Protein AF-A0A534K0V0-F1 (afdb_monomer)

Sequence (181 aa):
MLGRTRPMSSRETLDEKETARLEAFSDGVFAFAITLLALNLRDPAGSGVSLSEGLISEWPAFFAFVTSFVTVLIMWMNHHNMFNYIRRVDSDGWIAAAVYSGTFFFLSLVWNGLWRYCVRGHRLLGTAVTDQQARTITRQYAVAPVSYGIAFVIAPFSGLVSVGVILAVAAFFAVTATIGE

Secondary structure (DSSP, 8-state):
-----PPPPHHHHHHHHHHHHHHHHHHHHHHHHHHHHHTT---GGGGSS-HHHHHHHTHHHHHHHHHHHHHHHHHHHHHHHHHTT-----TT-HHHHHHHHHHHHHHHHHHHHHHHHHHGGGSS--TT--HHHHHHHHHHHHHHHHHHHHHHHHTTT-HHHHHHHHHHHHHHHHHHHHS--

Mean predicted aligned error: 9.99 Å

Solvent-accessible surface area (backbone atoms only — not comparable to full-atom values): 10105 Å² total; per-residue (Å²): 137,80,83,76,79,72,78,79,50,74,63,59,61,47,34,46,52,53,40,53,52,53,49,56,51,50,52,51,52,52,53,52,55,55,56,56,52,59,69,74,62,78,72,43,84,82,69,82,55,58,67,68,56,33,52,60,71,43,45,64,59,52,48,53,39,51,55,49,48,53,51,53,50,52,50,49,53,52,48,56,55,48,52,78,70,55,83,61,61,76,85,77,52,17,66,60,30,28,55,52,24,42,51,52,21,54,51,28,48,54,52,40,49,52,51,50,56,32,57,54,88,54,69,68,56,57,92,86,63,47,73,66,57,54,51,52,52,52,56,59,49,52,47,49,33,55,51,26,45,49,17,30,69,36,1,80,81,34,28,68,60,18,51,50,48,52,52,52,51,52,51,52,52,56,54,54,59,69,72,72,116

Radius of gyration: 24.47 Å; Cα contacts (8 Å, |Δi|>4): 110; chains: 1; bounding box: 73×49×55 Å

Structure (mmCIF, N/CA/C/O backbone):
data_AF-A0A534K0V0-F1
#
_entry.id   AF-A0A534K0V0-F1
#
loop_
_atom_site.group_PDB
_atom_site.id
_atom_site.type_symbol
_atom_site.label_atom_id
_atom_site.label_alt_id
_atom_site.label_comp_id
_atom_site.label_asym_id
_atom_site.label_entity_id
_atom_site.label_seq_id
_atom_site.pdbx_PDB_ins_code
_atom_site.Cartn_x
_atom_site.Cartn_y
_atom_site.Cartn_z
_atom_site.occupancy
_atom_site.B_iso_or_equiv
_atom_site.auth_seq_id
_atom_site.auth_comp_id
_atom_site.auth_asym_id
_atom_site.auth_atom_id
_atom_site.pdbx_PDB_model_num
ATOM 1 N N . MET A 1 1 ? 46.722 -9.087 -26.958 1.00 46.50 1 MET A N 1
ATOM 2 C CA . MET A 1 1 ? 45.328 -9.419 -26.587 1.00 46.50 1 MET A CA 1
ATOM 3 C C . MET A 1 1 ? 44.580 -8.118 -26.329 1.00 46.50 1 MET A C 1
ATOM 5 O O . MET A 1 1 ? 44.663 -7.588 -25.233 1.00 46.50 1 MET A O 1
ATOM 9 N N . LEU A 1 2 ? 43.932 -7.553 -27.349 1.00 53.25 2 LEU A N 1
ATOM 10 C CA . LEU A 1 2 ? 43.057 -6.386 -27.199 1.00 53.25 2 LEU A CA 1
ATOM 11 C C . LEU A 1 2 ? 41.632 -6.912 -27.023 1.00 53.25 2 LEU A C 1
ATOM 13 O O . LEU A 1 2 ? 41.088 -7.536 -27.934 1.00 53.25 2 LEU A O 1
ATOM 17 N N . GLY A 1 3 ? 41.069 -6.726 -25.828 1.00 53.62 3 GLY A N 1
ATOM 18 C CA . GLY A 1 3 ? 39.674 -7.040 -25.543 1.00 53.62 3 GLY A CA 1
ATOM 19 C C . GLY A 1 3 ? 38.784 -6.191 -26.442 1.00 53.62 3 GLY A C 1
ATOM 20 O O . GLY A 1 3 ? 38.695 -4.980 -26.273 1.00 53.62 3 GLY A O 1
ATOM 21 N N . ARG A 1 4 ? 38.172 -6.826 -27.439 1.00 61.06 4 ARG A N 1
ATOM 22 C CA . ARG A 1 4 ? 37.214 -6.200 -28.346 1.00 61.06 4 ARG A CA 1
ATOM 23 C C . ARG A 1 4 ? 36.008 -5.771 -27.508 1.00 61.06 4 ARG A C 1
ATOM 25 O O . ARG A 1 4 ? 35.222 -6.622 -27.100 1.00 61.06 4 ARG A O 1
ATOM 32 N N . THR A 1 5 ? 35.884 -4.478 -27.215 1.00 65.81 5 THR A N 1
ATOM 33 C CA . THR A 1 5 ? 34.674 -3.901 -26.625 1.00 65.81 5 THR A CA 1
ATOM 34 C C . THR A 1 5 ? 33.533 -4.179 -27.595 1.00 65.81 5 THR A C 1
ATOM 36 O O . THR A 1 5 ? 33.481 -3.657 -28.709 1.00 65.81 5 THR A O 1
ATOM 39 N N . ARG A 1 6 ? 32.669 -5.127 -27.231 1.00 70.88 6 ARG A N 1
ATOM 40 C CA . ARG A 1 6 ? 31.490 -5.446 -28.026 1.00 70.88 6 ARG A CA 1
ATOM 41 C C . ARG A 1 6 ? 30.596 -4.202 -27.979 1.00 70.88 6 ARG A C 1
ATOM 43 O O . ARG A 1 6 ? 30.311 -3.746 -26.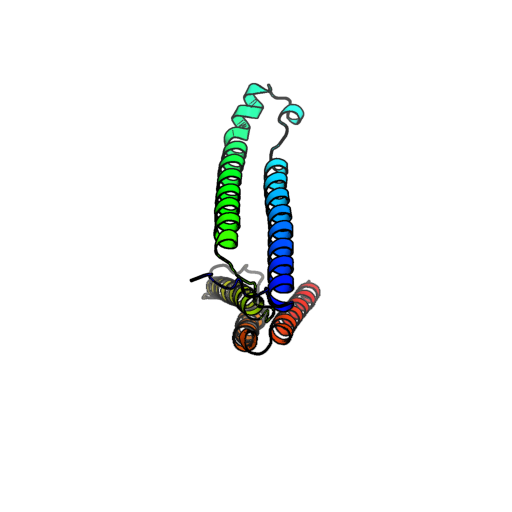873 1.00 70.88 6 ARG A O 1
ATOM 50 N N . PRO A 1 7 ? 30.196 -3.618 -29.121 1.00 72.12 7 PRO A N 1
ATOM 51 C CA . PRO A 1 7 ? 29.261 -2.503 -29.097 1.00 72.12 7 PRO A CA 1
ATOM 52 C C . PRO A 1 7 ? 27.981 -2.980 -28.408 1.00 72.12 7 PRO A C 1
ATOM 54 O O . PRO A 1 7 ? 27.464 -4.044 -28.764 1.00 72.12 7 PRO A O 1
ATOM 57 N N . MET A 1 8 ? 27.525 -2.234 -27.398 1.00 69.19 8 MET A N 1
ATOM 58 C CA . MET A 1 8 ? 26.259 -2.518 -26.723 1.00 69.19 8 MET A CA 1
ATOM 59 C C . MET A 1 8 ? 25.150 -2.600 -27.763 1.00 69.19 8 MET A C 1
ATOM 61 O O . MET A 1 8 ? 25.070 -1.765 -28.669 1.00 69.19 8 MET A O 1
ATOM 65 N N . SER A 1 9 ? 24.308 -3.623 -27.661 1.00 80.94 9 SER A N 1
ATOM 66 C CA . SER A 1 9 ? 23.172 -3.730 -28.570 1.00 80.94 9 SER A CA 1
ATOM 67 C C . SER A 1 9 ? 22.136 -2.655 -28.236 1.00 80.94 9 SER A C 1
ATOM 69 O O . SER A 1 9 ? 22.000 -2.255 -27.081 1.00 80.94 9 SER A O 1
ATOM 71 N N . SER A 1 10 ? 21.365 -2.204 -29.229 1.00 79.81 10 SER A N 1
ATOM 72 C CA . SER A 1 10 ? 20.348 -1.159 -29.037 1.00 79.81 10 SER A CA 1
ATOM 73 C C . SER A 1 10 ? 19.359 -1.475 -27.907 1.00 79.81 10 SER A C 1
ATOM 75 O O . SER A 1 10 ? 18.902 -0.555 -27.243 1.00 79.81 10 SER A O 1
ATOM 77 N N . ARG A 1 11 ? 19.074 -2.759 -27.640 1.00 74.69 11 ARG A N 1
ATOM 78 C CA . ARG A 1 11 ? 18.240 -3.187 -26.505 1.00 74.69 11 ARG A CA 1
ATOM 79 C C . ARG A 1 11 ? 18.864 -2.849 -25.151 1.00 74.69 11 ARG A C 1
ATOM 81 O O . ARG A 1 11 ? 18.201 -2.247 -24.326 1.00 74.69 11 ARG A O 1
ATOM 88 N N . GLU A 1 12 ? 20.155 -3.115 -24.968 1.00 78.00 12 GLU A N 1
ATOM 89 C CA . GLU A 1 12 ? 20.855 -2.830 -23.702 1.00 78.00 12 GLU A CA 1
ATOM 90 C C . GLU A 1 12 ? 20.844 -1.328 -23.396 1.00 78.00 12 GLU A C 1
ATOM 92 O O . GLU A 1 12 ? 20.605 -0.924 -22.265 1.00 78.00 12 GLU A O 1
ATOM 97 N N . THR A 1 13 ? 21.000 -0.494 -24.431 1.00 80.62 13 THR A N 1
ATOM 98 C CA . THR A 1 13 ? 20.932 0.968 -24.284 1.00 80.62 13 THR A CA 1
ATOM 99 C C . THR A 1 13 ? 19.530 1.499 -23.972 1.00 80.62 13 THR A C 1
ATOM 101 O O . THR A 1 13 ? 19.400 2.606 -23.450 1.00 80.62 13 THR A O 1
ATOM 104 N N . LEU A 1 14 ? 18.477 0.756 -24.335 1.00 80.62 14 LEU A N 1
ATOM 105 C CA . LEU A 1 14 ? 17.094 1.103 -24.000 1.00 80.62 14 LEU A CA 1
ATOM 106 C C . LEU A 1 14 ? 16.800 0.723 -22.547 1.00 80.62 14 LEU A C 1
ATOM 108 O O . LEU A 1 14 ? 16.348 1.581 -21.794 1.00 80.62 14 LEU A O 1
ATOM 112 N N . ASP A 1 15 ? 17.163 -0.493 -22.141 1.00 80.38 15 ASP A N 1
ATOM 113 C CA . ASP A 1 15 ? 16.962 -1.001 -20.779 1.00 80.38 15 ASP A CA 1
ATOM 114 C C . ASP A 1 15 ? 17.686 -0.128 -19.731 1.00 80.38 15 ASP A C 1
ATOM 116 O O . ASP A 1 15 ? 17.133 0.185 -18.673 1.00 80.38 15 ASP A O 1
ATOM 120 N N . GLU A 1 16 ? 18.908 0.334 -20.031 1.00 80.38 16 GLU A N 1
ATOM 121 C CA . GLU A 1 16 ? 19.660 1.266 -19.173 1.00 80.38 16 GLU A CA 1
ATOM 122 C C . GLU A 1 16 ? 18.942 2.616 -19.016 1.00 80.38 16 GLU A C 1
ATOM 124 O O . GLU A 1 16 ? 18.834 3.146 -17.909 1.00 80.38 16 GLU A O 1
ATOM 129 N N . LYS A 1 17 ? 18.393 3.167 -20.108 1.00 83.44 17 LYS A N 1
ATOM 130 C CA . LYS A 1 17 ? 17.620 4.420 -20.062 1.00 83.44 17 LYS A CA 1
ATOM 131 C C . LYS A 1 17 ? 16.315 4.260 -19.290 1.00 83.44 17 LYS A C 1
ATOM 133 O O . LYS A 1 17 ? 15.925 5.179 -18.573 1.00 83.44 17 LYS A O 1
ATOM 138 N N . GLU A 1 18 ? 15.621 3.138 -19.449 1.00 83.12 18 GLU A N 1
ATOM 139 C CA . GLU A 1 18 ? 14.389 2.845 -18.709 1.00 83.12 18 GLU A CA 1
ATOM 140 C C . GLU A 1 18 ? 14.658 2.708 -17.210 1.00 83.12 18 GLU A C 1
ATOM 142 O O . GLU A 1 18 ? 13.950 3.319 -16.408 1.00 83.12 18 GLU A O 1
ATOM 147 N N . THR A 1 19 ? 15.737 2.015 -16.841 1.00 84.19 19 THR A N 1
ATOM 148 C CA . THR A 1 19 ? 16.192 1.885 -15.449 1.00 84.19 19 THR A CA 1
ATOM 149 C C . THR A 1 19 ? 16.498 3.255 -14.838 1.00 84.19 19 THR A C 1
ATOM 151 O O . THR A 1 19 ? 15.949 3.589 -13.790 1.00 84.19 19 THR A O 1
ATOM 154 N N . ALA A 1 20 ? 17.270 4.099 -15.533 1.00 85.94 20 ALA A N 1
ATOM 155 C CA . ALA A 1 20 ? 17.602 5.448 -15.065 1.00 85.94 20 ALA A CA 1
ATOM 156 C C . ALA A 1 20 ? 16.367 6.358 -14.919 1.00 85.94 20 ALA A C 1
ATOM 158 O O . ALA A 1 20 ? 16.282 7.174 -14.002 1.00 85.94 20 ALA A O 1
ATOM 159 N N . ARG A 1 21 ? 15.372 6.225 -15.808 1.00 87.12 21 ARG A N 1
ATOM 160 C CA . ARG A 1 21 ? 14.106 6.969 -15.690 1.00 87.12 21 ARG A CA 1
ATOM 161 C C . ARG A 1 21 ? 13.287 6.528 -14.476 1.00 87.12 21 ARG A C 1
ATOM 163 O O . ARG A 1 21 ? 12.677 7.377 -13.831 1.00 87.12 21 ARG A O 1
ATOM 170 N N . LEU A 1 22 ? 13.248 5.227 -14.188 1.00 86.12 22 LEU A N 1
ATOM 171 C CA . LEU A 1 22 ? 12.559 4.677 -13.017 1.00 86.12 22 LEU A CA 1
ATOM 172 C C . LEU A 1 22 ? 13.238 5.082 -11.704 1.00 86.12 22 LEU A C 1
ATOM 174 O O . LEU A 1 22 ? 12.542 5.401 -10.739 1.00 86.12 22 LEU A O 1
ATOM 178 N N . GLU A 1 23 ? 14.570 5.122 -11.685 1.00 88.12 23 GLU A N 1
ATOM 179 C CA . GLU A 1 23 ? 15.356 5.628 -10.556 1.00 88.12 23 GLU A CA 1
ATOM 180 C C . GLU A 1 23 ? 15.026 7.103 -10.283 1.00 88.12 23 GLU A C 1
ATOM 182 O O . GLU A 1 23 ? 14.561 7.436 -9.196 1.00 88.12 23 GLU A O 1
ATOM 187 N N . ALA A 1 24 ? 15.114 7.967 -11.303 1.00 89.50 24 ALA A N 1
ATOM 188 C CA . ALA A 1 24 ? 14.815 9.394 -11.160 1.00 89.50 24 ALA A CA 1
ATOM 189 C C . ALA A 1 24 ? 13.365 9.669 -10.716 1.00 89.50 24 ALA A C 1
ATOM 191 O O . ALA A 1 24 ? 13.100 10.604 -9.956 1.00 89.50 24 ALA A O 1
ATOM 192 N N . PHE A 1 25 ? 12.406 8.861 -11.180 1.00 90.31 25 PHE A N 1
ATOM 193 C CA . PHE A 1 25 ? 11.024 8.944 -10.707 1.00 90.31 25 PHE A CA 1
ATOM 194 C C . PHE A 1 25 ? 10.913 8.565 -9.225 1.00 90.31 25 PHE A C 1
ATOM 196 O O . PHE A 1 25 ? 10.276 9.287 -8.456 1.00 90.31 25 PHE A O 1
ATOM 203 N N . SER A 1 26 ? 11.553 7.466 -8.815 1.00 88.56 26 SER A N 1
ATOM 204 C CA . SER A 1 26 ? 11.558 7.012 -7.421 1.00 88.56 26 SER A CA 1
ATOM 205 C C . SER A 1 26 ? 12.204 8.040 -6.487 1.00 88.56 26 SER A C 1
ATOM 207 O O . SER A 1 26 ? 11.631 8.338 -5.439 1.00 88.56 26 SER A O 1
ATOM 209 N N . ASP A 1 27 ? 13.314 8.667 -6.891 1.00 92.50 27 ASP A N 1
ATOM 210 C CA . ASP A 1 27 ? 13.957 9.758 -6.144 1.00 92.50 27 ASP A CA 1
ATOM 211 C C . ASP A 1 27 ? 13.004 10.934 -5.903 1.00 92.50 27 ASP A C 1
ATOM 213 O O . ASP A 1 27 ? 12.912 11.451 -4.786 1.00 92.50 27 ASP A O 1
ATOM 217 N N . GLY A 1 28 ? 12.233 11.320 -6.924 1.00 92.38 28 GLY A N 1
ATOM 218 C CA . GLY A 1 28 ? 11.208 12.357 -6.798 1.00 92.38 28 GLY A CA 1
ATOM 219 C C . GLY A 1 28 ? 10.117 11.994 -5.787 1.00 92.38 28 GLY A C 1
ATOM 220 O O . GLY A 1 28 ? 9.715 12.836 -4.981 1.00 92.38 28 GLY A O 1
ATOM 221 N N . VAL A 1 29 ? 9.665 10.735 -5.780 1.00 94.50 29 VAL A N 1
ATOM 222 C CA . VAL A 1 29 ? 8.665 10.239 -4.818 1.00 94.50 29 VAL A CA 1
ATOM 223 C C . VAL A 1 29 ? 9.212 10.259 -3.389 1.00 94.50 29 VAL A C 1
ATOM 225 O O . VAL A 1 29 ? 8.518 10.732 -2.487 1.00 94.50 29 VAL A O 1
ATOM 228 N N . PHE A 1 30 ? 10.450 9.805 -3.166 1.00 92.19 30 PHE A N 1
ATOM 229 C CA . PHE A 1 30 ? 11.086 9.855 -1.844 1.00 92.19 30 PHE A CA 1
ATOM 230 C C . PHE A 1 30 ? 11.278 11.293 -1.355 1.00 92.19 30 PHE A C 1
ATOM 232 O O . PHE A 1 30 ? 10.939 11.595 -0.209 1.00 92.19 30 PHE A O 1
ATOM 239 N N . ALA A 1 31 ? 11.751 12.196 -2.218 1.00 92.94 31 ALA A N 1
ATOM 240 C CA . ALA A 1 31 ? 11.903 13.608 -1.880 1.00 92.94 31 ALA A CA 1
ATOM 241 C C . ALA A 1 31 ? 10.561 14.235 -1.472 1.00 92.94 31 ALA A C 1
ATOM 243 O O . ALA A 1 31 ? 10.481 14.915 -0.449 1.00 92.94 31 ALA A O 1
ATOM 244 N N . PHE A 1 32 ? 9.489 13.955 -2.219 1.00 94.69 32 PHE A N 1
ATOM 245 C CA . PHE A 1 32 ? 8.145 14.424 -1.885 1.00 94.69 32 PHE A CA 1
ATOM 246 C C . PHE A 1 32 ? 7.618 13.821 -0.572 1.00 94.69 32 PHE A C 1
ATOM 248 O O . PHE A 1 32 ? 7.055 14.531 0.255 1.00 94.69 32 PHE A O 1
ATOM 255 N N . ALA A 1 33 ? 7.832 12.528 -0.317 1.00 93.06 33 ALA A N 1
ATOM 256 C CA . ALA A 1 33 ? 7.430 11.907 0.946 1.00 93.06 33 ALA A CA 1
ATOM 257 C C . ALA A 1 33 ? 8.135 12.549 2.155 1.00 93.06 33 ALA A C 1
ATOM 259 O O . ALA A 1 33 ? 7.498 12.817 3.174 1.00 93.06 33 ALA A O 1
ATOM 260 N N . ILE A 1 34 ? 9.432 12.847 2.027 1.00 91.00 34 ILE A N 1
ATOM 261 C CA . ILE A 1 34 ? 10.223 13.512 3.069 1.00 91.00 34 ILE A CA 1
ATOM 262 C C . ILE A 1 34 ? 9.699 14.927 3.352 1.00 91.00 34 ILE A C 1
ATOM 264 O O . ILE A 1 34 ? 9.612 15.318 4.517 1.00 91.00 34 ILE A O 1
ATOM 268 N N . THR A 1 35 ? 9.304 15.694 2.332 1.00 92.44 35 THR A N 1
ATOM 269 C CA . THR A 1 35 ? 8.747 17.043 2.547 1.00 92.44 35 THR A CA 1
ATOM 270 C C . THR A 1 35 ? 7.377 17.003 3.219 1.00 92.44 35 THR A C 1
ATOM 272 O O . THR A 1 35 ? 7.106 17.832 4.088 1.00 92.44 35 THR A O 1
ATOM 275 N N . LEU A 1 36 ? 6.539 16.008 2.905 1.00 92.44 36 LEU A N 1
ATOM 276 C CA . LEU A 1 36 ? 5.247 15.818 3.573 1.00 92.44 36 LEU A CA 1
ATOM 277 C C . LEU A 1 36 ? 5.380 15.511 5.073 1.00 92.44 36 LEU A C 1
ATOM 279 O O . LEU A 1 36 ? 4.492 15.880 5.842 1.00 92.44 36 LEU A O 1
ATOM 283 N N . LEU A 1 37 ? 6.478 14.888 5.520 1.00 89.94 37 LEU A N 1
ATOM 284 C CA . LEU A 1 37 ? 6.716 14.666 6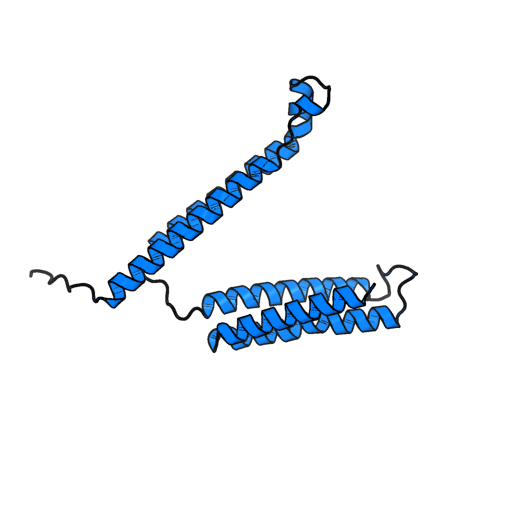.953 1.00 89.94 37 LEU A CA 1
ATOM 285 C C . LEU A 1 37 ? 6.770 15.990 7.724 1.00 89.94 37 LEU A C 1
ATOM 287 O O . LEU A 1 37 ? 6.215 16.083 8.819 1.00 89.94 37 LEU A O 1
ATOM 291 N N . ALA A 1 38 ? 7.394 17.018 7.142 1.00 87.12 38 ALA A N 1
ATOM 292 C CA . ALA A 1 38 ? 7.545 18.324 7.778 1.00 87.12 38 ALA A CA 1
ATOM 293 C C . ALA A 1 38 ? 6.216 19.086 7.891 1.00 87.12 38 ALA A C 1
ATOM 295 O O . ALA A 1 38 ? 6.055 19.886 8.808 1.00 87.12 38 ALA A O 1
ATOM 296 N N . LEU A 1 39 ? 5.239 18.807 7.017 1.00 86.19 39 LEU A N 1
ATOM 297 C CA . LEU A 1 39 ? 3.929 19.471 7.043 1.00 86.19 39 LEU A CA 1
ATOM 298 C C . LEU A 1 39 ? 3.096 19.138 8.287 1.00 86.19 39 LEU A C 1
ATOM 300 O O . LEU A 1 39 ? 2.147 19.853 8.591 1.00 86.19 39 LEU A O 1
ATOM 304 N N . ASN A 1 40 ? 3.432 18.063 9.005 1.00 78.69 40 ASN A N 1
ATOM 305 C CA . ASN A 1 40 ? 2.746 17.702 10.246 1.00 78.69 40 ASN A CA 1
ATOM 306 C C . ASN A 1 40 ? 3.258 18.477 11.471 1.00 78.69 40 ASN A C 1
ATOM 308 O O . ASN A 1 40 ? 2.668 18.359 12.546 1.00 78.69 40 ASN A O 1
ATOM 312 N N . LEU A 1 41 ? 4.334 19.261 11.334 1.00 81.81 41 LEU A N 1
ATOM 313 C CA . LEU A 1 41 ? 4.834 20.106 12.413 1.00 81.81 41 LEU A CA 1
ATOM 314 C C . LEU A 1 41 ? 3.921 21.324 12.579 1.00 81.81 41 LEU A C 1
ATOM 316 O O . LEU A 1 41 ? 3.684 22.080 11.638 1.00 81.81 41 LEU A O 1
ATOM 320 N N . ARG A 1 42 ? 3.391 21.499 13.789 1.00 75.94 42 ARG A N 1
ATOM 321 C CA . ARG A 1 42 ? 2.485 22.599 14.127 1.00 75.94 42 ARG A CA 1
ATOM 322 C C . ARG A 1 42 ? 3.269 23.858 14.471 1.00 75.94 42 ARG A C 1
ATOM 324 O O . ARG A 1 42 ? 4.318 23.780 15.104 1.00 75.94 42 ARG A O 1
ATOM 331 N N . ASP A 1 43 ? 2.726 25.012 14.092 1.00 76.88 43 ASP A N 1
ATOM 332 C CA . ASP A 1 43 ? 3.271 26.309 14.490 1.00 76.88 43 ASP A CA 1
ATOM 333 C C . ASP A 1 43 ? 2.788 26.678 15.909 1.00 76.88 43 ASP A C 1
ATOM 335 O O . ASP A 1 43 ? 1.585 26.896 16.109 1.00 76.88 43 ASP A O 1
ATOM 339 N N . PRO A 1 44 ? 3.690 26.773 16.905 1.00 68.12 44 PRO A N 1
ATOM 340 C CA . PRO A 1 44 ? 3.322 27.161 18.261 1.00 68.12 44 PRO A CA 1
ATOM 341 C C . PRO A 1 44 ? 2.833 28.617 18.364 1.00 68.12 44 PRO A C 1
ATOM 343 O O . PRO A 1 44 ? 2.146 28.943 19.333 1.00 68.12 44 PRO A O 1
ATOM 346 N N . ALA A 1 45 ? 3.100 29.494 17.387 1.00 66.12 45 ALA A N 1
ATOM 347 C CA . ALA A 1 45 ? 2.698 30.905 17.435 1.00 66.12 45 ALA A CA 1
ATOM 348 C C . ALA A 1 45 ? 1.170 31.116 17.472 1.00 66.12 45 ALA A C 1
ATOM 350 O O . ALA A 1 45 ? 0.700 32.141 17.965 1.00 66.12 45 ALA A O 1
ATOM 351 N N . GLY A 1 46 ? 0.380 30.139 17.013 1.00 64.81 46 GLY A N 1
ATOM 352 C CA . GLY A 1 46 ? -1.087 30.196 17.037 1.00 64.81 46 GLY A CA 1
ATOM 353 C C . GLY A 1 46 ? -1.735 29.867 18.389 1.00 64.81 46 GLY A C 1
ATOM 354 O O . GLY A 1 46 ? -2.952 29.967 18.514 1.00 64.81 46 GLY A O 1
ATOM 355 N N . SER A 1 47 ? -0.953 29.457 19.393 1.00 66.56 47 SER A N 1
ATOM 356 C CA . SER A 1 47 ? -1.468 28.885 20.649 1.00 66.56 47 SER A CA 1
ATOM 357 C C . SER A 1 47 ? -1.502 29.851 21.842 1.00 66.56 47 SER A C 1
ATOM 359 O O . SER A 1 47 ? -2.024 29.503 22.899 1.00 66.56 47 SER A O 1
ATOM 361 N N . GLY A 1 48 ? -0.974 31.072 21.689 1.00 73.12 48 GLY A N 1
ATOM 362 C CA . GLY A 1 48 ? -0.989 32.103 22.736 1.00 73.12 48 GLY A CA 1
ATOM 363 C C . GLY A 1 48 ? -0.051 31.848 23.927 1.00 73.12 48 GLY A C 1
ATOM 364 O O . GLY A 1 48 ? -0.048 32.650 24.859 1.00 73.12 48 GLY A O 1
ATOM 365 N N . VAL A 1 49 ? 0.749 30.774 23.903 1.00 80.62 49 VAL A N 1
ATOM 366 C CA . VAL A 1 49 ? 1.809 30.506 24.892 1.00 80.62 49 VAL A CA 1
ATOM 367 C C . VAL A 1 49 ? 3.153 31.086 24.451 1.00 80.62 49 VAL A C 1
ATOM 369 O O . VAL A 1 49 ? 3.352 31.430 23.284 1.00 80.62 49 VAL A O 1
ATOM 372 N N . SER A 1 50 ? 4.101 31.185 25.389 1.00 83.81 50 SER A N 1
ATOM 373 C CA . SER A 1 50 ? 5.486 31.531 25.059 1.00 83.81 50 SER A CA 1
ATOM 374 C C . SER A 1 50 ? 6.044 30.561 24.012 1.00 83.81 50 SER A C 1
ATOM 376 O O . SER A 1 50 ? 5.809 29.354 24.094 1.00 83.81 50 SER A O 1
ATOM 378 N N . LEU A 1 51 ? 6.849 31.067 23.071 1.00 78.69 51 LEU A N 1
ATOM 379 C CA . LEU A 1 51 ? 7.502 30.254 22.037 1.00 78.69 51 LEU A CA 1
ATOM 380 C C . LEU A 1 51 ? 8.256 29.059 22.643 1.00 78.69 51 LEU A C 1
ATOM 382 O O . LEU A 1 51 ? 8.214 27.961 22.096 1.00 78.69 51 LEU A O 1
ATOM 386 N N . SER A 1 52 ? 8.907 29.255 23.793 1.00 83.06 52 SER A N 1
ATOM 387 C CA . SER A 1 52 ? 9.640 28.200 24.499 1.00 83.06 52 SER A CA 1
ATOM 388 C C . SER A 1 52 ? 8.728 27.099 25.047 1.00 83.06 52 SER A C 1
ATOM 390 O O . SER A 1 52 ? 9.072 25.925 24.959 1.00 83.06 52 SER A O 1
ATOM 392 N N . GLU A 1 53 ? 7.568 27.462 25.597 1.00 82.81 53 GLU A N 1
ATOM 393 C CA . GLU A 1 53 ? 6.592 26.503 26.129 1.00 82.81 53 GLU A CA 1
ATOM 394 C C . GLU A 1 53 ? 5.908 25.724 25.008 1.00 82.81 53 GLU A C 1
ATOM 396 O O . GLU A 1 53 ? 5.782 24.504 25.104 1.00 82.81 53 GLU A O 1
ATOM 401 N N . GLY A 1 54 ? 5.538 26.403 23.918 1.00 82.12 54 GLY A N 1
ATOM 402 C CA . GLY A 1 54 ? 4.978 25.754 22.734 1.00 82.12 54 GLY A CA 1
ATOM 403 C C . GLY A 1 54 ? 5.956 24.758 22.104 1.00 82.12 54 GLY A C 1
ATOM 404 O O . GLY A 1 54 ? 5.572 23.637 21.783 1.00 82.12 54 GLY A O 1
ATOM 405 N N . LEU A 1 55 ? 7.241 25.119 22.006 1.00 80.31 55 LEU A N 1
ATOM 406 C CA . LEU A 1 55 ? 8.269 24.240 21.440 1.00 80.31 55 LEU A CA 1
ATOM 407 C C . LEU A 1 55 ? 8.550 23.017 22.322 1.00 80.31 55 LEU A C 1
ATOM 409 O O . LEU A 1 55 ? 8.744 21.918 21.807 1.00 80.31 55 LEU A O 1
ATOM 413 N N . ILE A 1 56 ? 8.547 23.195 23.649 1.00 85.44 56 ILE A N 1
ATOM 414 C CA . ILE A 1 56 ? 8.653 22.073 24.585 1.00 85.44 56 ILE A CA 1
ATOM 415 C C . ILE A 1 56 ? 7.421 21.183 24.456 1.00 85.44 56 ILE A C 1
ATOM 417 O O . ILE A 1 56 ? 7.582 19.978 24.394 1.00 85.44 56 ILE A O 1
ATOM 421 N N . SER A 1 57 ? 6.205 21.722 24.365 1.00 85.31 57 SER A N 1
ATOM 422 C CA . SER A 1 57 ? 4.987 20.906 24.243 1.00 85.31 57 SER A CA 1
ATOM 423 C C . SER A 1 57 ? 4.981 20.014 22.989 1.00 85.31 57 SER A C 1
ATOM 425 O O . SER A 1 57 ? 4.551 18.862 23.051 1.00 85.31 57 SER A O 1
ATOM 427 N N . GLU A 1 58 ? 5.540 20.504 21.882 1.00 85.38 58 GLU A N 1
ATOM 428 C CA . GLU A 1 58 ? 5.589 19.810 20.586 1.00 85.38 58 GLU A CA 1
ATOM 429 C C . GLU A 1 58 ? 6.807 18.870 20.418 1.00 85.38 58 GLU A C 1
ATOM 431 O O . GLU A 1 58 ? 6.996 18.270 19.354 1.00 85.38 58 GLU A O 1
ATOM 436 N N . TRP A 1 59 ? 7.626 18.664 21.462 1.00 88.12 59 TRP A N 1
ATOM 437 C CA . TRP A 1 59 ? 8.796 17.771 21.407 1.00 88.12 59 TRP A CA 1
ATOM 438 C C . TRP A 1 59 ? 8.499 16.346 20.884 1.00 88.12 59 TRP A C 1
ATOM 440 O O . TRP A 1 59 ? 9.331 15.826 20.130 1.00 88.12 59 TRP A O 1
ATOM 450 N N . PRO A 1 60 ? 7.349 15.695 21.190 1.00 89.75 60 PRO A N 1
ATOM 451 C CA . PRO A 1 60 ? 7.057 14.358 20.675 1.00 89.75 60 PRO A CA 1
ATOM 452 C C . PRO A 1 60 ? 6.794 14.368 19.168 1.00 89.75 60 PRO A C 1
ATOM 454 O O . PRO A 1 60 ? 7.192 13.434 18.474 1.00 89.75 60 PRO A O 1
ATOM 457 N N . ALA A 1 61 ? 6.158 15.426 18.654 1.00 87.31 61 ALA A N 1
ATOM 458 C CA . ALA A 1 61 ? 5.907 15.594 17.226 1.00 87.31 61 ALA A CA 1
ATOM 459 C C . ALA A 1 61 ? 7.222 15.819 16.473 1.00 87.31 61 ALA A C 1
ATOM 461 O O . ALA A 1 61 ? 7.461 15.188 15.444 1.00 87.31 61 ALA A O 1
ATOM 462 N N . PHE A 1 62 ? 8.121 16.635 17.030 1.00 87.94 62 PHE A N 1
ATOM 463 C CA . PHE A 1 62 ? 9.462 16.814 16.479 1.00 87.94 62 PHE A CA 1
ATOM 464 C C . PHE A 1 62 ? 10.273 15.510 16.492 1.00 87.94 62 PHE A C 1
ATOM 466 O O . PHE A 1 62 ? 10.913 15.163 15.501 1.00 87.94 62 PHE A O 1
ATOM 473 N N . PHE A 1 63 ? 10.212 14.739 17.580 1.00 90.88 63 PHE A N 1
ATOM 474 C CA . PHE A 1 63 ? 10.874 13.438 17.660 1.00 90.88 63 PHE A CA 1
ATOM 475 C C . PHE A 1 63 ? 10.307 12.436 16.642 1.00 90.88 63 PHE A C 1
ATOM 477 O O . PHE A 1 63 ? 11.070 11.775 15.932 1.00 90.88 63 PHE A O 1
ATOM 484 N N . ALA A 1 64 ? 8.980 12.350 16.515 1.00 90.00 64 ALA A N 1
ATOM 485 C CA . ALA A 1 64 ? 8.313 11.533 15.501 1.00 90.00 64 ALA A CA 1
ATOM 486 C C . ALA A 1 64 ? 8.701 11.963 14.076 1.00 90.00 64 ALA A C 1
ATOM 488 O O . ALA A 1 64 ? 8.961 11.112 13.225 1.00 90.00 64 ALA A O 1
ATOM 489 N N . PHE A 1 65 ? 8.815 13.270 13.827 1.00 91.38 65 PHE A N 1
ATOM 490 C CA . PHE A 1 65 ? 9.317 13.813 12.567 1.00 91.38 65 PHE A CA 1
ATOM 491 C C . PHE A 1 65 ? 10.756 13.362 12.291 1.00 91.38 65 PHE A C 1
ATOM 493 O O . PHE A 1 65 ? 10.998 12.766 11.246 1.00 91.38 65 PHE A O 1
ATOM 500 N N . VAL A 1 66 ? 11.699 13.580 13.215 1.00 93.44 66 VAL A N 1
ATOM 501 C CA . VAL A 1 66 ? 13.119 13.222 13.026 1.00 93.44 66 VAL A CA 1
ATOM 502 C C . VAL A 1 66 ? 13.282 11.721 12.803 1.00 93.44 66 VAL A C 1
ATOM 504 O O . VAL A 1 66 ? 13.975 11.300 11.880 1.00 93.44 66 VAL A O 1
ATOM 507 N N . THR A 1 67 ? 12.626 10.900 13.620 1.00 94.38 67 THR A N 1
ATOM 508 C CA . THR A 1 67 ? 12.689 9.437 13.485 1.00 94.38 67 THR A CA 1
ATOM 509 C C . THR A 1 67 ? 12.105 8.957 12.157 1.00 94.38 67 THR A C 1
ATOM 511 O O . THR A 1 67 ? 12.716 8.115 11.493 1.00 94.38 67 THR A O 1
ATOM 514 N N . SER A 1 68 ? 10.983 9.530 11.714 1.00 92.31 68 SER A N 1
ATOM 515 C CA . SER A 1 68 ? 10.397 9.236 10.401 1.00 92.31 68 SER A CA 1
ATOM 516 C C . SER A 1 68 ? 11.306 9.699 9.264 1.00 92.31 68 SER A C 1
ATOM 518 O O . SER A 1 68 ? 11.559 8.936 8.336 1.00 92.31 68 SER A O 1
ATOM 520 N N . PHE A 1 69 ? 11.856 10.911 9.362 1.00 93.81 69 PHE A N 1
ATOM 521 C CA . PHE A 1 69 ? 12.773 11.490 8.383 1.00 93.81 69 PHE A CA 1
ATOM 522 C C . PHE A 1 69 ? 14.000 10.598 8.194 1.00 93.81 69 PHE A C 1
ATOM 524 O O . PHE A 1 69 ? 14.322 10.219 7.072 1.00 93.81 69 PHE A O 1
ATOM 531 N N . VAL A 1 70 ? 14.651 10.204 9.292 1.00 95.25 70 VAL A N 1
ATOM 532 C CA . VAL A 1 70 ? 15.822 9.316 9.266 1.00 95.25 70 VAL A CA 1
ATOM 533 C C . VAL A 1 70 ? 15.459 7.953 8.684 1.00 95.25 70 VAL A C 1
ATOM 535 O O . VAL A 1 70 ? 16.204 7.426 7.862 1.00 95.25 70 VAL A O 1
ATOM 538 N N . THR A 1 71 ? 14.307 7.393 9.054 1.00 93.69 71 THR A N 1
ATOM 539 C CA . THR A 1 71 ? 13.853 6.097 8.531 1.00 93.69 71 THR A CA 1
ATOM 540 C C . THR A 1 71 ? 13.654 6.147 7.017 1.00 93.69 71 THR A C 1
ATOM 542 O O . THR A 1 71 ? 14.207 5.315 6.298 1.00 93.69 71 THR A O 1
ATOM 545 N N . VAL A 1 72 ? 12.919 7.142 6.515 1.00 93.38 72 VAL A N 1
ATOM 546 C CA . VAL A 1 72 ? 12.675 7.308 5.075 1.00 93.38 72 VAL A CA 1
ATOM 547 C C . VAL A 1 72 ? 13.979 7.608 4.330 1.00 93.38 72 VAL A C 1
ATOM 549 O O . VAL A 1 72 ? 14.192 7.061 3.251 1.00 93.38 72 VAL A O 1
ATOM 552 N N . LEU A 1 73 ? 14.891 8.391 4.914 1.00 92.12 73 LEU A N 1
ATOM 553 C CA . LEU A 1 73 ? 16.205 8.666 4.327 1.00 92.12 73 LEU A CA 1
ATOM 554 C C . LEU A 1 73 ? 17.073 7.402 4.219 1.00 92.12 73 LEU A C 1
ATOM 556 O O . LEU A 1 73 ? 17.715 7.184 3.195 1.00 92.12 73 LEU A O 1
ATOM 560 N N . ILE A 1 74 ? 17.074 6.542 5.242 1.00 92.12 74 ILE A N 1
ATOM 561 C CA . ILE A 1 74 ? 17.759 5.240 5.194 1.00 92.12 74 ILE A CA 1
ATOM 562 C C . ILE A 1 74 ? 17.140 4.355 4.108 1.00 92.12 74 ILE A C 1
ATOM 564 O O . ILE A 1 74 ? 17.870 3.713 3.352 1.00 92.12 74 ILE A O 1
ATOM 568 N N . MET A 1 75 ? 15.808 4.327 3.999 1.00 90.62 75 MET A N 1
ATOM 569 C CA . MET A 1 75 ? 15.119 3.588 2.937 1.00 90.62 75 MET A CA 1
ATOM 570 C C . MET A 1 75 ? 15.506 4.103 1.548 1.00 90.62 75 MET A C 1
ATOM 572 O O . MET A 1 75 ? 15.809 3.288 0.680 1.00 90.62 75 MET A O 1
ATOM 576 N N . TRP A 1 76 ? 15.564 5.423 1.354 1.00 93.56 76 TRP A N 1
ATOM 577 C CA . TRP A 1 76 ? 16.032 6.039 0.111 1.00 93.56 76 TRP A CA 1
ATOM 578 C C . TRP A 1 76 ? 17.488 5.668 -0.197 1.00 93.56 76 TRP A C 1
ATOM 580 O O . TRP A 1 76 ? 17.793 5.243 -1.306 1.00 93.56 76 TRP A O 1
ATOM 590 N N . MET A 1 77 ? 18.386 5.731 0.788 1.00 89.19 77 MET A N 1
ATOM 591 C CA . MET A 1 77 ? 19.792 5.376 0.581 1.00 89.19 77 MET A CA 1
ATOM 592 C C . MET A 1 77 ? 19.959 3.895 0.220 1.00 89.19 77 MET A C 1
ATOM 594 O O . MET A 1 77 ? 20.728 3.555 -0.676 1.00 89.19 77 MET A O 1
ATOM 598 N N . ASN A 1 78 ? 19.199 3.004 0.862 1.00 87.56 78 ASN A N 1
ATOM 599 C CA . ASN A 1 78 ? 19.157 1.588 0.494 1.00 87.56 78 ASN A CA 1
ATOM 600 C C . ASN A 1 78 ? 18.578 1.373 -0.909 1.00 87.56 78 ASN A C 1
ATOM 602 O O . ASN A 1 78 ? 19.087 0.534 -1.648 1.00 87.56 78 ASN A O 1
ATOM 606 N N . HIS A 1 79 ? 17.547 2.130 -1.283 1.00 85.88 79 HIS A N 1
ATOM 607 C CA . HIS A 1 79 ? 16.955 2.104 -2.616 1.00 85.88 79 HIS A CA 1
ATOM 608 C C . HIS A 1 79 ? 17.973 2.529 -3.682 1.00 85.88 79 HIS A C 1
ATOM 610 O O . HIS A 1 79 ? 18.258 1.747 -4.582 1.00 85.88 79 HIS A O 1
ATOM 616 N N . HIS A 1 80 ? 18.597 3.699 -3.537 1.00 84.44 80 HIS A N 1
ATOM 617 C CA . HIS A 1 80 ? 19.625 4.187 -4.458 1.00 84.44 80 HIS A CA 1
ATOM 618 C C . HIS A 1 80 ? 20.810 3.208 -4.558 1.00 84.44 80 HIS A C 1
ATOM 620 O O . HIS A 1 80 ? 21.238 2.833 -5.649 1.00 84.44 80 HIS A O 1
ATOM 626 N N . ASN A 1 81 ? 21.274 2.670 -3.422 1.00 85.00 81 ASN A N 1
ATOM 627 C CA . ASN A 1 81 ? 22.313 1.638 -3.406 1.00 85.00 81 ASN A CA 1
ATOM 628 C C . ASN A 1 81 ? 21.893 0.354 -4.133 1.00 85.00 81 ASN A C 1
ATOM 630 O O . ASN A 1 81 ? 22.721 -0.253 -4.803 1.00 85.00 81 ASN A O 1
ATOM 634 N N . MET A 1 82 ? 20.635 -0.072 -4.014 1.00 82.31 82 MET A N 1
ATOM 635 C CA . MET A 1 82 ? 20.114 -1.243 -4.721 1.00 82.31 82 MET A CA 1
ATOM 636 C C . MET A 1 82 ? 20.133 -1.033 -6.241 1.00 82.31 82 MET A C 1
ATOM 638 O O . MET A 1 82 ? 20.537 -1.947 -6.960 1.00 82.31 82 MET A O 1
ATOM 642 N N . PHE A 1 83 ? 19.763 0.155 -6.731 1.00 81.00 83 PHE A N 1
ATOM 643 C CA . PHE A 1 83 ? 19.778 0.474 -8.165 1.00 81.00 83 PHE A CA 1
ATOM 644 C C . PHE A 1 83 ? 21.186 0.430 -8.773 1.00 81.00 83 PHE A C 1
ATOM 646 O O . PHE A 1 83 ? 21.333 -0.037 -9.899 1.00 81.00 83 PHE A O 1
ATOM 653 N N . ASN A 1 84 ? 22.232 0.733 -7.996 1.00 79.06 84 ASN A N 1
ATOM 654 C CA . ASN A 1 84 ? 23.625 0.551 -8.433 1.00 79.06 84 ASN A CA 1
ATOM 655 C C . ASN A 1 84 ? 23.994 -0.914 -8.761 1.00 79.06 84 ASN A C 1
ATOM 657 O O . ASN A 1 84 ? 24.958 -1.157 -9.488 1.00 79.06 84 ASN A O 1
ATOM 661 N N . TYR A 1 85 ? 23.246 -1.897 -8.244 1.00 77.88 85 TYR A N 1
ATOM 662 C CA . TYR A 1 85 ? 23.444 -3.325 -8.534 1.00 77.88 85 TYR A CA 1
ATOM 663 C C . TYR A 1 85 ? 22.472 -3.878 -9.590 1.00 77.88 85 TYR A C 1
ATOM 665 O O . TYR A 1 85 ? 22.684 -4.984 -10.097 1.00 77.88 85 TYR A O 1
ATOM 673 N N . ILE A 1 86 ? 21.412 -3.140 -9.938 1.00 74.31 86 ILE A N 1
ATOM 674 C CA . ILE A 1 86 ? 20.412 -3.562 -10.926 1.00 74.31 86 ILE A CA 1
ATOM 675 C C . ILE A 1 86 ? 20.935 -3.225 -12.320 1.00 74.31 86 ILE A C 1
ATOM 677 O O . ILE A 1 86 ? 20.990 -2.075 -12.737 1.00 74.31 86 ILE A O 1
ATOM 681 N N . ARG A 1 87 ? 21.325 -4.261 -13.066 1.00 65.44 87 ARG A N 1
ATOM 682 C CA . ARG A 1 87 ? 21.900 -4.097 -14.409 1.00 65.44 87 ARG A CA 1
ATOM 683 C C . ARG A 1 87 ? 20.847 -3.814 -15.483 1.00 65.44 87 ARG A C 1
ATOM 685 O O . ARG A 1 87 ? 21.192 -3.227 -16.503 1.00 65.44 87 ARG A O 1
ATOM 692 N N . ARG A 1 88 ? 19.613 -4.296 -15.280 1.00 64.62 88 ARG A N 1
ATOM 693 C CA . ARG A 1 88 ? 18.432 -4.117 -16.143 1.00 64.62 88 ARG A CA 1
ATOM 694 C C . ARG A 1 88 ? 17.161 -4.281 -15.323 1.00 64.62 88 ARG A C 1
ATOM 696 O O . ARG A 1 88 ? 17.114 -5.139 -14.443 1.00 64.62 88 ARG A O 1
ATOM 703 N N . VAL A 1 89 ? 16.139 -3.505 -15.656 1.00 67.81 89 VAL A N 1
ATOM 704 C CA . VAL A 1 89 ? 14.761 -3.757 -15.233 1.00 67.81 89 VAL A CA 1
ATOM 705 C C . VAL A 1 89 ? 14.081 -4.539 -16.354 1.00 67.81 89 VAL A C 1
ATOM 707 O O . VAL A 1 89 ? 13.923 -4.015 -17.452 1.00 67.81 89 VAL A O 1
ATOM 710 N N . ASP A 1 90 ? 13.705 -5.794 -16.101 1.00 66.19 90 ASP A N 1
ATOM 711 C CA . ASP A 1 90 ? 12.954 -6.584 -17.080 1.00 66.19 90 ASP A CA 1
ATOM 712 C C . ASP A 1 90 ? 11.560 -5.968 -17.292 1.00 66.19 90 ASP A C 1
ATOM 714 O O . ASP A 1 90 ? 10.826 -5.695 -16.336 1.00 66.19 90 ASP A O 1
ATOM 718 N N . SER A 1 91 ? 11.166 -5.776 -18.554 1.00 61.88 91 SER A N 1
ATOM 719 C CA . SER A 1 91 ? 9.878 -5.170 -18.929 1.00 61.88 91 SER A CA 1
ATOM 720 C C . SER A 1 91 ? 8.663 -6.057 -18.623 1.00 61.88 91 SER A C 1
ATOM 722 O O . SER A 1 91 ? 7.527 -5.610 -18.782 1.00 61.88 91 SER A O 1
ATOM 724 N N . ASP A 1 92 ? 8.868 -7.304 -18.184 1.00 66.75 92 ASP A N 1
ATOM 725 C CA . ASP A 1 92 ? 7.789 -8.288 -18.063 1.00 66.75 92 ASP A CA 1
ATOM 726 C C . ASP A 1 92 ? 6.789 -7.973 -16.937 1.00 66.75 92 ASP A C 1
ATOM 728 O O . ASP A 1 92 ? 5.727 -8.590 -16.888 1.00 66.75 92 ASP A O 1
ATOM 732 N N . GLY A 1 93 ? 7.071 -7.001 -16.055 1.00 73.31 93 GLY A N 1
ATOM 733 C CA . GLY A 1 93 ? 6.108 -6.338 -15.1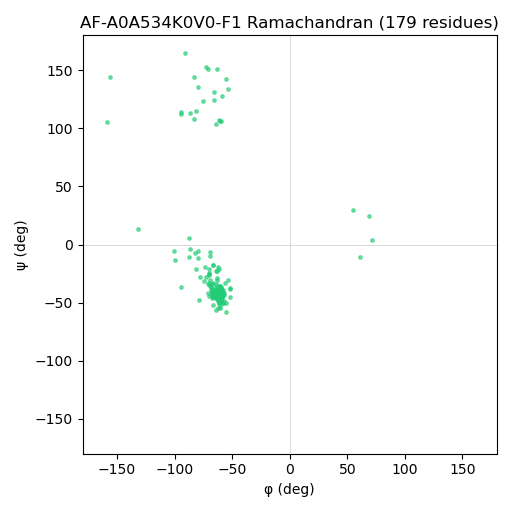52 1.00 73.31 93 GLY A CA 1
ATOM 734 C C . GLY A 1 93 ? 5.387 -7.225 -14.120 1.00 73.31 93 GLY A C 1
ATOM 735 O O . GLY A 1 93 ? 4.757 -6.722 -13.188 1.00 73.31 93 GLY A O 1
ATOM 736 N N . TRP A 1 94 ? 5.491 -8.546 -14.237 1.00 81.38 94 TRP A N 1
ATOM 737 C CA . TRP A 1 94 ? 4.770 -9.525 -13.436 1.00 81.38 94 TRP A CA 1
ATOM 738 C C . TRP A 1 94 ? 5.253 -9.539 -11.990 1.00 81.38 94 TRP A C 1
ATOM 740 O O . TRP A 1 94 ? 4.451 -9.774 -11.094 1.00 81.38 94 TRP A O 1
ATOM 750 N N . ILE A 1 95 ? 6.532 -9.224 -11.746 1.00 84.88 95 ILE A N 1
ATOM 751 C CA . ILE A 1 95 ? 7.083 -9.077 -10.392 1.00 84.88 95 ILE A CA 1
ATOM 752 C C . ILE A 1 95 ? 6.374 -7.929 -9.675 1.00 84.88 95 ILE A C 1
ATOM 754 O O . ILE A 1 95 ? 5.938 -8.095 -8.538 1.00 84.88 95 ILE A O 1
ATOM 758 N N . ALA A 1 96 ? 6.185 -6.790 -10.348 1.00 84.50 96 ALA A N 1
ATOM 759 C CA . ALA A 1 96 ? 5.447 -5.664 -9.784 1.00 84.50 96 ALA A CA 1
ATOM 760 C C . ALA A 1 96 ? 3.992 -6.058 -9.492 1.00 84.50 96 ALA A C 1
ATOM 762 O O . ALA A 1 96 ? 3.493 -5.803 -8.396 1.00 84.50 96 ALA A O 1
ATOM 763 N N . ALA A 1 97 ? 3.336 -6.759 -10.422 1.00 86.62 97 ALA A N 1
ATOM 764 C CA . ALA A 1 97 ? 1.987 -7.278 -10.206 1.00 86.62 97 ALA A CA 1
ATOM 765 C C . ALA A 1 97 ? 1.918 -8.285 -9.042 1.00 86.62 97 ALA A C 1
ATOM 767 O O . ALA A 1 97 ? 0.970 -8.243 -8.260 1.00 86.62 97 ALA A O 1
ATOM 768 N N . ALA A 1 98 ? 2.916 -9.158 -8.881 1.00 89.06 98 ALA A N 1
ATOM 769 C CA . ALA A 1 98 ? 2.987 -10.160 -7.819 1.00 89.06 98 ALA A CA 1
ATOM 770 C C . ALA A 1 98 ? 3.227 -9.516 -6.448 1.00 89.06 98 ALA A C 1
ATOM 772 O O . ALA A 1 98 ? 2.540 -9.841 -5.484 1.00 89.06 98 ALA A O 1
ATOM 773 N N . VAL A 1 99 ? 4.144 -8.549 -6.357 1.00 89.06 99 VAL A N 1
ATOM 774 C CA . VAL A 1 99 ? 4.377 -7.774 -5.128 1.00 89.06 99 VAL A CA 1
ATOM 775 C C . VAL A 1 99 ? 3.119 -6.996 -4.740 1.00 89.06 99 VAL A C 1
ATOM 777 O O . VAL A 1 99 ? 2.707 -7.010 -3.577 1.00 89.06 99 VAL A O 1
ATOM 780 N N . TYR A 1 100 ? 2.467 -6.363 -5.717 1.00 87.62 100 TYR A N 1
ATOM 781 C CA . TYR A 1 100 ? 1.251 -5.589 -5.496 1.00 87.62 100 TYR A CA 1
ATOM 782 C C . TYR A 1 100 ? 0.100 -6.481 -5.012 1.00 87.62 100 TYR A C 1
ATOM 784 O O . TYR A 1 100 ? -0.418 -6.288 -3.913 1.00 87.62 100 TYR A O 1
ATOM 792 N N . SER A 1 101 ? -0.248 -7.521 -5.772 1.00 91.00 101 SER A N 1
ATOM 793 C CA . SER A 1 101 ? -1.297 -8.484 -5.403 1.00 91.00 101 SER A CA 1
ATOM 794 C C . SER A 1 101 ? -1.005 -9.217 -4.090 1.00 91.00 101 SER A C 1
ATOM 796 O O . SER A 1 101 ? -1.920 -9.406 -3.289 1.00 91.00 101 SER A O 1
ATOM 798 N N . GLY A 1 102 ? 0.256 -9.560 -3.812 1.00 92.19 102 GLY A N 1
ATOM 799 C CA . GLY A 1 102 ? 0.675 -10.185 -2.556 1.00 92.19 102 GLY A CA 1
ATOM 800 C C . GLY A 1 102 ? 0.456 -9.275 -1.349 1.00 92.19 102 GLY A C 1
ATOM 801 O O . GLY A 1 102 ? -0.023 -9.732 -0.311 1.00 92.19 102 GLY A O 1
ATOM 802 N N . THR A 1 103 ? 0.709 -7.973 -1.504 1.00 91.44 103 THR A N 1
ATOM 803 C CA . THR A 1 103 ? 0.425 -6.966 -0.470 1.00 91.44 103 THR A CA 1
ATOM 804 C C . THR A 1 103 ? -1.073 -6.894 -0.166 1.00 91.44 103 THR A C 1
ATOM 806 O O . THR A 1 103 ? -1.469 -6.970 0.998 1.00 91.44 103 THR A O 1
ATOM 809 N N . PHE A 1 104 ? -1.926 -6.827 -1.196 1.00 91.56 104 PHE A N 1
ATOM 810 C CA . PHE A 1 104 ? -3.385 -6.846 -1.009 1.00 91.56 104 PHE A CA 1
ATOM 811 C C . PHE A 1 104 ? -3.879 -8.148 -0.391 1.00 91.56 104 PHE A C 1
ATOM 813 O O . PHE A 1 104 ? -4.737 -8.126 0.493 1.00 91.56 104 PHE A O 1
ATOM 820 N N . PHE A 1 105 ? -3.328 -9.281 -0.822 1.00 95.69 105 PHE A N 1
ATOM 821 C CA . PHE A 1 105 ? -3.693 -10.578 -0.278 1.00 95.69 105 PHE A CA 1
ATOM 822 C C . PHE A 1 105 ? -3.359 -10.654 1.212 1.00 95.69 105 PHE A C 1
ATOM 824 O O . PHE A 1 105 ? -4.241 -10.953 2.017 1.00 95.69 105 PHE A O 1
ATOM 831 N N . PHE A 1 106 ? -2.145 -10.271 1.611 1.00 95.12 106 PHE A N 1
ATOM 832 C CA . PHE A 1 106 ? -1.760 -10.223 3.019 1.00 95.12 106 PHE A CA 1
ATOM 833 C C . PHE A 1 106 ? -2.666 -9.296 3.842 1.00 95.12 106 PHE A C 1
ATOM 835 O O . PHE A 1 106 ? -3.226 -9.726 4.853 1.00 95.12 106 PHE A O 1
ATOM 842 N N . LEU A 1 107 ? -2.885 -8.057 3.385 1.00 92.94 107 LEU A N 1
ATOM 843 C CA . LEU A 1 107 ? -3.772 -7.105 4.064 1.00 92.94 107 LEU A CA 1
ATOM 844 C C . LEU A 1 107 ? -5.190 -7.662 4.223 1.00 92.94 107 LEU A C 1
ATOM 846 O O . LEU A 1 107 ? -5.788 -7.549 5.292 1.00 92.94 107 LEU A O 1
ATOM 850 N N . SER A 1 108 ? -5.715 -8.325 3.193 1.00 92.81 108 SER A N 1
ATOM 851 C CA . SER A 1 108 ? -7.053 -8.914 3.242 1.00 92.81 108 SER A CA 1
ATOM 852 C C . SER A 1 108 ? -7.172 -10.070 4.233 1.00 92.81 108 SER A C 1
ATOM 854 O O . SER A 1 108 ? -8.219 -10.214 4.862 1.00 92.81 108 SER A O 1
ATOM 856 N N . LEU A 1 109 ? -6.110 -10.858 4.433 1.00 96.25 109 LEU A N 1
ATOM 857 C CA . LEU A 1 109 ? -6.077 -11.902 5.458 1.00 96.25 109 LEU A CA 1
ATOM 858 C C . LEU A 1 109 ? -6.098 -11.293 6.860 1.00 96.25 109 LEU A C 1
ATOM 860 O O . LEU A 1 109 ? -6.870 -11.747 7.705 1.00 96.25 109 LEU A O 1
ATOM 864 N N . VAL A 1 110 ? -5.303 -10.243 7.092 1.00 95.81 110 VAL A N 1
ATOM 865 C CA . VAL A 1 110 ? -5.275 -9.516 8.371 1.00 95.81 110 VAL A CA 1
ATOM 866 C C . VAL A 1 110 ? -6.652 -8.925 8.682 1.00 95.81 110 VAL A C 1
ATOM 868 O O . VAL A 1 110 ? -7.183 -9.142 9.771 1.00 95.81 110 VAL A O 1
ATOM 871 N N . TRP A 1 111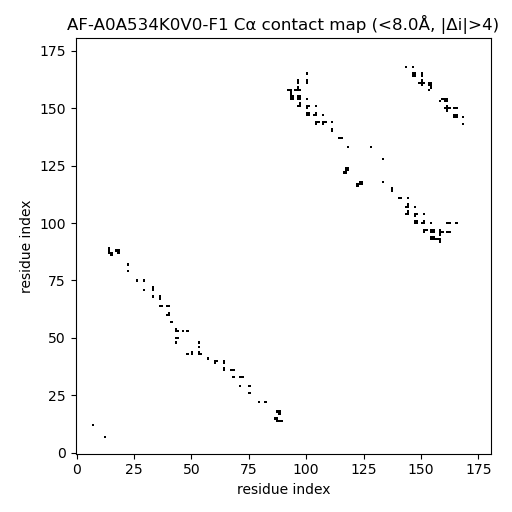 ? -7.280 -8.251 7.715 1.00 92.25 111 TRP A N 1
ATOM 872 C CA . TRP A 1 111 ? -8.599 -7.633 7.889 1.00 92.25 111 TRP A CA 1
ATOM 873 C C . TRP A 1 111 ? -9.723 -8.653 8.073 1.00 92.25 111 TRP A C 1
ATOM 875 O O . TRP A 1 111 ? -10.556 -8.511 8.971 1.00 92.25 111 TRP A O 1
ATOM 885 N N . ASN A 1 112 ? -9.715 -9.737 7.293 1.00 94.06 112 ASN A N 1
ATOM 886 C CA . ASN A 1 112 ? -10.669 -10.830 7.464 1.00 94.06 112 ASN A CA 1
ATOM 887 C C . ASN A 1 112 ? -10.498 -11.517 8.830 1.00 94.06 112 ASN A C 1
ATOM 889 O O . ASN A 1 112 ? -11.487 -11.838 9.491 1.00 94.06 112 ASN A O 1
ATOM 893 N N . GLY A 1 113 ? -9.253 -11.698 9.279 1.00 94.44 113 GLY A N 1
ATOM 894 C CA . GLY A 1 113 ? -8.921 -12.228 10.599 1.00 94.44 113 GLY A CA 1
ATOM 895 C C . GLY A 1 113 ? -9.435 -11.344 11.733 1.00 94.44 113 GLY A C 1
ATOM 896 O O . GLY A 1 113 ? -10.096 -11.850 12.642 1.00 94.44 113 GLY A O 1
ATOM 897 N N . LEU A 1 114 ? -9.209 -10.030 11.646 1.00 93.81 114 LEU A N 1
ATOM 898 C CA . LEU A 1 114 ? -9.722 -9.062 12.617 1.00 93.81 114 LEU A CA 1
ATOM 899 C C . LEU A 1 114 ? -11.253 -9.099 12.689 1.00 93.81 114 LEU A C 1
ATOM 901 O O . LEU A 1 114 ? -11.820 -9.192 13.775 1.00 93.81 114 LEU A O 1
ATOM 905 N N . TRP A 1 115 ? -11.936 -9.108 11.545 1.00 94.12 115 TRP A N 1
ATOM 906 C CA . TRP A 1 115 ? -13.395 -9.206 11.517 1.00 94.12 115 TRP A CA 1
ATOM 907 C C . TRP A 1 115 ? -13.907 -10.511 12.140 1.00 94.12 115 TRP A C 1
ATOM 909 O O . TRP A 1 115 ? -14.816 -10.495 12.974 1.00 94.12 115 TRP A O 1
ATOM 919 N N . ARG A 1 116 ? -13.290 -11.653 11.804 1.00 92.81 116 ARG A N 1
ATOM 920 C CA . ARG A 1 116 ? -13.629 -12.945 12.421 1.00 92.81 116 ARG A CA 1
ATOM 921 C C . ARG A 1 116 ? -13.421 -12.927 13.930 1.00 92.81 116 ARG A C 1
ATOM 923 O O . ARG A 1 116 ? -14.212 -13.540 14.641 1.00 92.81 116 ARG A O 1
ATOM 930 N N . TYR A 1 117 ? -12.397 -12.233 14.422 1.00 92.25 117 TYR A N 1
ATOM 931 C CA . TYR A 1 117 ? -12.184 -12.044 15.853 1.00 92.25 117 TYR A CA 1
ATOM 932 C C . TYR A 1 117 ? -13.333 -11.259 16.506 1.00 92.25 117 TYR A C 1
ATOM 934 O O . TYR A 1 117 ? -13.832 -11.691 17.545 1.00 92.25 117 TYR A O 1
ATOM 942 N N . CYS A 1 118 ? -13.796 -10.171 15.883 1.00 91.12 118 CYS A N 1
ATOM 943 C CA . CYS A 1 118 ? -14.904 -9.357 16.395 1.00 91.12 118 CYS A CA 1
ATOM 944 C C . CYS A 1 118 ? -16.234 -10.124 16.450 1.00 91.12 118 CYS A C 1
ATOM 946 O O . CYS A 1 118 ? -16.952 -10.043 17.448 1.00 91.12 118 CYS A O 1
ATOM 948 N N . VAL A 1 119 ? -16.549 -10.890 15.398 1.00 92.62 119 VAL A N 1
ATOM 949 C CA . VAL A 1 119 ? -17.802 -11.660 15.295 1.00 92.62 119 VAL A CA 1
ATOM 950 C C . VAL A 1 119 ? -17.793 -12.900 16.187 1.00 92.62 119 VAL A C 1
ATOM 952 O O . VAL A 1 119 ? -18.844 -13.319 16.674 1.00 92.62 119 VAL A O 1
ATOM 955 N N . ARG A 1 120 ? -16.625 -13.511 16.423 1.00 90.19 120 ARG A N 1
ATOM 956 C CA . ARG A 1 120 ? -16.517 -14.751 17.201 1.00 90.19 120 ARG A CA 1
ATOM 957 C C . ARG A 1 120 ? -17.044 -14.537 18.616 1.00 90.19 120 ARG A C 1
ATOM 959 O O . ARG A 1 120 ? -16.374 -13.923 19.434 1.00 90.19 120 ARG A O 1
ATOM 966 N N . GLY A 1 121 ? -18.226 -15.083 18.900 1.00 83.12 121 GLY A N 1
ATOM 967 C CA . GLY A 1 121 ? -18.892 -14.945 20.196 1.00 83.12 121 GLY A CA 1
ATOM 968 C C . GLY A 1 121 ? -19.400 -13.531 20.491 1.00 83.12 121 GLY A C 1
ATOM 969 O O . GLY A 1 121 ? -19.490 -13.185 21.661 1.00 83.12 121 GLY A O 1
ATOM 970 N N . HIS A 1 122 ? -19.672 -12.711 19.464 1.00 83.19 122 HIS A N 1
ATOM 971 C CA . HIS A 1 122 ? -20.153 -11.326 19.616 1.00 83.19 122 HIS A CA 1
ATOM 972 C C . HIS A 1 122 ? -19.242 -10.455 20.497 1.00 83.19 122 HIS A C 1
ATOM 974 O O . HIS A 1 122 ? -19.697 -9.527 21.157 1.00 83.19 122 HIS A O 1
ATOM 980 N N . ARG A 1 123 ? -17.935 -10.748 20.512 1.00 84.62 123 ARG A N 1
ATOM 981 C CA . ARG A 1 123 ? -16.987 -10.162 21.473 1.00 84.62 123 ARG A CA 1
ATOM 982 C C . ARG A 1 123 ? -16.907 -8.644 21.406 1.00 84.62 123 ARG A C 1
ATOM 984 O O . ARG A 1 123 ? -16.738 -8.020 22.445 1.00 84.62 123 ARG A O 1
ATOM 991 N N . LEU A 1 124 ? -16.963 -8.081 20.198 1.00 87.19 124 LEU A N 1
ATOM 992 C CA . LEU A 1 124 ? -16.795 -6.643 19.952 1.00 87.19 124 LEU A CA 1
ATOM 993 C C . LEU A 1 124 ? -17.884 -6.062 19.036 1.00 87.19 124 LEU A C 1
ATOM 995 O O . LEU A 1 124 ? -17.724 -4.962 18.514 1.00 87.19 124 LEU A O 1
ATOM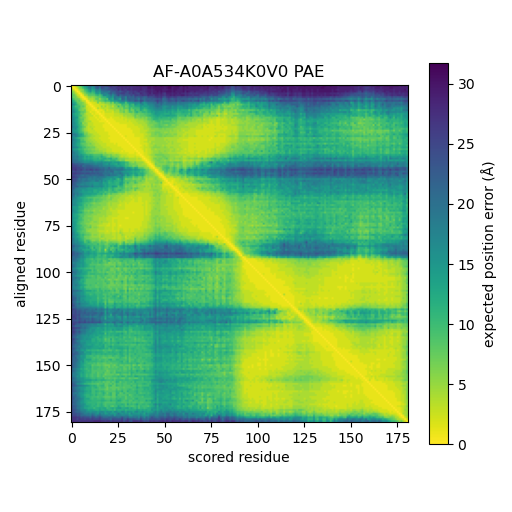 999 N N . LEU A 1 125 ? -18.973 -6.799 18.794 1.00 86.75 125 LEU A N 1
ATOM 1000 C CA . LEU A 1 125 ? -20.090 -6.284 18.002 1.00 86.75 125 LEU A CA 1
ATOM 1001 C C . LEU A 1 125 ? -20.967 -5.379 18.873 1.00 86.75 125 LEU A C 1
ATOM 1003 O O . LEU A 1 125 ? -21.290 -5.725 20.008 1.00 86.75 125 LEU A O 1
ATOM 1007 N N . GLY A 1 126 ? -21.367 -4.225 18.336 1.00 84.69 126 GLY A N 1
ATOM 1008 C CA . GLY A 1 126 ? -22.346 -3.361 18.994 1.00 84.69 126 GLY A CA 1
ATOM 1009 C C . GLY A 1 126 ? -23.701 -4.059 19.125 1.00 84.69 126 GLY A C 1
ATOM 1010 O O . GLY A 1 126 ? -24.072 -4.874 18.282 1.00 84.69 126 GLY A O 1
ATOM 1011 N N . THR A 1 127 ? -24.473 -3.709 20.152 1.00 82.19 127 THR A N 1
ATOM 1012 C CA . THR A 1 127 ? -25.791 -4.313 20.432 1.00 82.19 127 THR A CA 1
ATOM 1013 C C . THR A 1 127 ? -26.827 -4.078 19.328 1.00 82.19 127 THR A C 1
ATOM 1015 O O . THR A 1 127 ? -27.800 -4.819 19.238 1.00 82.19 127 THR A O 1
ATOM 1018 N N . ALA A 1 128 ? -26.610 -3.077 18.471 1.00 85.00 128 ALA A N 1
ATOM 1019 C CA . ALA A 1 128 ? -27.448 -2.778 17.313 1.00 85.00 128 ALA A CA 1
ATOM 1020 C C . ALA A 1 128 ? -27.176 -3.681 16.092 1.00 85.00 128 ALA A C 1
ATOM 1022 O O . ALA A 1 128 ? -27.948 -3.659 15.135 1.00 85.00 128 ALA A O 1
ATOM 1023 N N . VAL A 1 129 ? -26.087 -4.459 16.091 1.00 85.62 129 VAL A N 1
ATOM 1024 C CA . VAL A 1 129 ? -25.713 -5.304 14.950 1.00 85.62 129 VAL A CA 1
ATOM 1025 C C . VAL A 1 129 ? -26.422 -6.648 15.054 1.00 85.62 129 VAL A C 1
ATOM 1027 O O . VAL A 1 129 ? -26.126 -7.460 15.929 1.00 85.62 129 VAL A O 1
ATOM 1030 N N . THR A 1 130 ? -27.335 -6.910 14.123 1.00 89.12 130 THR A N 1
ATOM 1031 C CA . THR A 1 130 ? -28.031 -8.199 14.041 1.00 89.12 130 THR A CA 1
ATOM 1032 C C . THR A 1 130 ? -27.110 -9.308 13.523 1.00 89.12 130 THR A C 1
ATOM 1034 O O . THR A 1 130 ? -26.214 -9.076 12.706 1.00 89.12 130 THR A O 1
ATOM 1037 N N . ASP A 1 131 ? -27.383 -10.559 13.903 1.00 87.56 131 ASP A N 1
ATOM 1038 C CA . ASP A 1 131 ? -26.661 -11.731 13.385 1.00 87.56 131 ASP A CA 1
ATOM 1039 C C . ASP A 1 131 ? -26.705 -11.825 11.855 1.00 87.56 131 ASP A C 1
ATOM 1041 O O . ASP A 1 131 ? -25.778 -12.324 11.212 1.00 87.56 131 ASP A O 1
ATOM 1045 N N . GLN A 1 132 ? -27.807 -11.373 11.252 1.00 88.81 132 GLN A N 1
ATOM 1046 C CA . GLN A 1 132 ? -27.968 -11.358 9.804 1.00 88.81 132 GLN A CA 1
ATOM 1047 C C . GLN A 1 132 ? -27.012 -10.355 9.154 1.00 88.81 132 GLN A C 1
ATOM 1049 O O . GLN A 1 132 ? -26.319 -10.724 8.207 1.00 88.81 132 GLN A O 1
ATOM 1054 N N . GLN A 1 133 ? -26.913 -9.136 9.691 1.00 87.25 133 GLN A N 1
ATOM 1055 C CA . GLN A 1 133 ? -25.943 -8.140 9.230 1.00 87.25 133 GLN A CA 1
ATOM 1056 C C . GLN A 1 133 ? -24.509 -8.650 9.398 1.00 87.25 133 GLN A C 1
ATOM 1058 O O . GLN A 1 133 ? -23.728 -8.604 8.448 1.00 87.25 133 GLN A O 1
ATOM 1063 N N . ALA A 1 134 ? -24.179 -9.240 10.552 1.00 89.25 134 ALA A N 1
ATOM 1064 C CA . ALA A 1 134 ? -22.857 -9.817 10.790 1.00 89.25 134 ALA A CA 1
ATOM 1065 C C . ALA A 1 134 ? -22.513 -10.924 9.775 1.00 89.25 134 ALA A C 1
ATOM 1067 O O . ALA A 1 134 ? -21.388 -10.982 9.270 1.00 89.25 134 ALA A O 1
ATOM 1068 N N . ARG A 1 135 ? -23.477 -11.784 9.414 1.00 89.69 135 ARG A N 1
ATOM 1069 C CA . ARG A 1 135 ? -23.299 -12.815 8.374 1.00 89.69 135 ARG A CA 1
ATOM 1070 C C . ARG A 1 135 ? -23.081 -12.215 6.984 1.00 89.69 135 ARG A C 1
ATOM 1072 O O . ARG A 1 135 ? -22.213 -12.707 6.262 1.00 89.69 135 ARG A O 1
ATOM 1079 N N . THR A 1 136 ? -23.820 -11.170 6.615 1.00 89.94 136 THR A N 1
ATOM 1080 C CA . THR A 1 136 ? -23.644 -10.470 5.332 1.00 89.94 136 THR A CA 1
ATOM 1081 C C . THR A 1 136 ? -22.252 -9.853 5.228 1.00 89.94 136 THR A C 1
ATOM 1083 O O . THR A 1 136 ? -21.530 -10.155 4.278 1.00 89.94 136 THR A O 1
ATOM 1086 N N . ILE A 1 137 ? -21.823 -9.102 6.248 1.00 89.19 137 ILE A N 1
ATOM 1087 C CA . ILE A 1 137 ? -20.487 -8.484 6.292 1.00 89.19 137 ILE A CA 1
ATOM 1088 C C . ILE A 1 137 ? -19.397 -9.562 6.254 1.00 89.19 137 ILE A C 1
ATOM 1090 O O . ILE A 1 137 ? -18.427 -9.446 5.511 1.00 89.19 137 ILE A O 1
ATOM 1094 N N . THR A 1 138 ? -19.583 -10.673 6.974 1.00 92.50 138 THR A N 1
ATOM 1095 C CA . THR A 1 138 ? -18.631 -11.798 6.951 1.00 92.50 138 THR A CA 1
ATOM 1096 C C . THR A 1 138 ? -18.449 -12.376 5.549 1.00 92.50 138 THR A C 1
ATOM 1098 O O . THR A 1 138 ? -17.321 -12.660 5.145 1.00 92.50 138 THR A O 1
ATOM 1101 N N . ARG A 1 139 ? -19.542 -12.551 4.797 1.00 91.38 139 ARG A N 1
ATOM 1102 C CA . ARG A 1 139 ? -19.484 -13.040 3.412 1.00 91.38 139 ARG A CA 1
ATOM 1103 C C . ARG A 1 139 ? -18.808 -12.027 2.495 1.00 91.38 139 ARG A C 1
ATOM 1105 O O . ARG A 1 139 ? -17.932 -12.412 1.730 1.00 91.38 139 ARG A O 1
ATOM 1112 N N . GLN A 1 140 ? -19.159 -10.751 2.618 1.00 90.19 140 GLN A N 1
ATOM 1113 C CA . GLN A 1 140 ? -18.564 -9.668 1.838 1.00 90.19 140 GLN A CA 1
ATOM 1114 C C . GLN A 1 140 ? -17.051 -9.566 2.080 1.00 90.19 140 GLN A C 1
ATOM 1116 O O . GLN A 1 140 ? -16.271 -9.526 1.134 1.00 90.19 140 GLN A O 1
ATOM 1121 N N . TYR A 1 141 ? -16.605 -9.629 3.335 1.00 90.69 141 TYR A N 1
ATOM 1122 C CA . TYR A 1 141 ? -15.181 -9.562 3.678 1.00 90.69 141 TYR A CA 1
ATOM 1123 C C . TYR A 1 141 ? -14.403 -10.812 3.265 1.00 90.69 141 TYR A C 1
ATOM 1125 O O . TYR A 1 141 ? -13.182 -10.746 3.139 1.00 90.69 141 TYR A O 1
ATOM 1133 N N . ALA A 1 142 ? -15.066 -11.954 3.057 1.00 92.00 142 ALA A N 1
ATOM 1134 C CA . ALA A 1 142 ? -14.428 -13.159 2.528 1.00 92.00 142 ALA A CA 1
ATOM 1135 C C . ALA A 1 142 ? -14.114 -13.058 1.025 1.00 92.00 142 ALA A C 1
ATOM 1137 O O . ALA A 1 142 ? -13.238 -13.780 0.552 1.00 92.00 142 ALA A O 1
ATOM 1138 N N . VAL A 1 143 ? -14.766 -12.145 0.292 1.00 93.81 143 VAL A N 1
ATOM 1139 C CA . VAL A 1 143 ? -14.487 -11.904 -1.134 1.00 93.81 143 VAL A CA 1
ATOM 1140 C C . VAL A 1 143 ? -13.053 -11.411 -1.333 1.00 93.81 143 VAL A C 1
ATOM 1142 O O . VAL A 1 143 ? -12.357 -11.912 -2.210 1.00 93.81 143 VAL A O 1
ATOM 1145 N N . ALA A 1 144 ? -12.583 -10.485 -0.492 1.00 91.06 144 ALA A N 1
ATOM 1146 C CA . ALA A 1 144 ? -11.250 -9.892 -0.611 1.00 91.06 144 ALA A CA 1
ATOM 1147 C C . ALA A 1 144 ? -10.105 -10.931 -0.632 1.00 91.06 144 ALA A C 1
ATOM 1149 O O .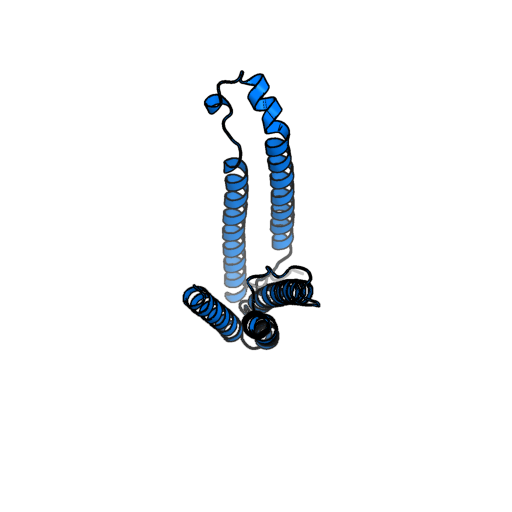 ALA A 1 144 ? -9.387 -10.979 -1.630 1.00 91.06 144 ALA A O 1
ATOM 1150 N N . PRO A 1 145 ? -9.921 -11.799 0.385 1.00 94.56 145 PRO A N 1
ATOM 1151 C CA . PRO A 1 145 ? -8.813 -12.753 0.390 1.00 94.56 145 PRO A CA 1
ATOM 1152 C C . PRO A 1 145 ? -8.883 -13.782 -0.736 1.00 94.56 145 PRO A C 1
ATOM 1154 O O . PRO A 1 145 ? -7.843 -14.158 -1.268 1.00 94.56 145 PRO A O 1
ATOM 1157 N N . VAL A 1 146 ? -10.080 -14.211 -1.148 1.00 95.50 146 VAL A N 1
ATOM 1158 C CA . VAL A 1 146 ? -10.220 -15.142 -2.277 1.00 95.50 146 VAL A CA 1
ATOM 1159 C C . VAL A 1 146 ? -9.788 -14.467 -3.577 1.00 95.50 146 VAL A C 1
ATOM 1161 O O . VAL A 1 146 ? -8.929 -14.986 -4.287 1.00 95.50 146 VAL A O 1
ATOM 1164 N N . SER A 1 147 ? -10.331 -13.286 -3.868 1.00 94.62 147 SER A N 1
ATOM 1165 C CA . SER A 1 147 ? -10.047 -12.577 -5.115 1.00 94.62 147 SER A CA 1
ATOM 1166 C C . SER A 1 147 ? -8.600 -12.090 -5.198 1.00 94.62 147 SER A C 1
ATOM 1168 O O . SER A 1 147 ? -7.973 -12.229 -6.247 1.00 94.62 147 SER A O 1
ATOM 1170 N N . TYR A 1 148 ? -8.025 -11.580 -4.104 1.00 94.00 148 TYR A N 1
ATOM 1171 C CA . TYR A 1 148 ? -6.615 -11.178 -4.084 1.00 94.00 148 TYR A CA 1
ATOM 1172 C C . TYR A 1 148 ? -5.661 -12.373 -4.142 1.00 94.00 148 TYR A C 1
ATOM 1174 O O . TYR A 1 148 ? -4.619 -12.275 -4.787 1.00 94.00 148 TYR A O 1
ATOM 1182 N N . GLY A 1 149 ? -6.026 -13.519 -3.558 1.00 95.62 149 GLY A N 1
ATOM 1183 C CA . GLY A 1 149 ? -5.276 -14.765 -3.734 1.00 95.62 149 GLY A CA 1
ATOM 1184 C C . GLY A 1 149 ? -5.249 -15.217 -5.198 1.00 95.62 149 GLY A C 1
ATOM 1185 O O . GLY A 1 149 ? -4.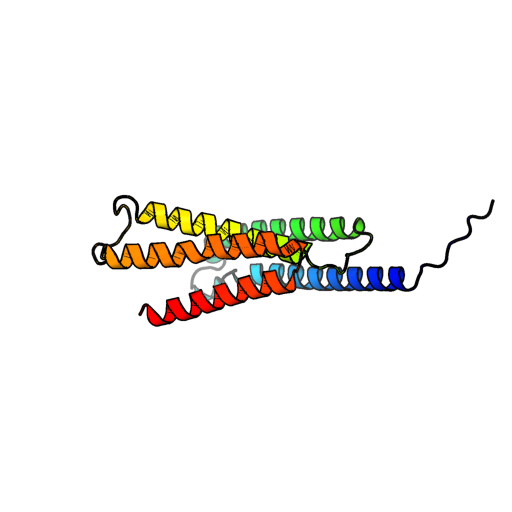191 -15.569 -5.716 1.00 95.62 149 GLY A O 1
ATOM 1186 N N . ILE A 1 150 ? -6.385 -15.126 -5.899 1.00 95.50 150 ILE A N 1
ATOM 1187 C CA . ILE A 1 150 ? -6.464 -15.391 -7.346 1.00 95.50 150 ILE A CA 1
ATOM 1188 C C . ILE A 1 150 ? -5.588 -14.403 -8.127 1.00 95.50 150 ILE A C 1
ATOM 1190 O O . ILE A 1 150 ? -4.803 -14.827 -8.974 1.00 95.50 150 ILE A O 1
ATOM 1194 N N . ALA A 1 151 ? -5.667 -13.103 -7.823 1.00 93.38 151 ALA A N 1
ATOM 1195 C CA . ALA A 1 151 ? -4.833 -12.087 -8.468 1.00 93.38 151 ALA A CA 1
ATOM 1196 C C . ALA A 1 151 ? -3.332 -12.370 -8.283 1.00 93.38 151 ALA A C 1
ATOM 1198 O O . ALA A 1 151 ? -2.563 -12.217 -9.234 1.00 93.38 151 ALA A O 1
ATOM 1199 N N . PHE A 1 152 ? -2.923 -12.831 -7.097 1.00 93.94 152 PHE A N 1
ATOM 1200 C CA . PHE A 1 152 ? -1.538 -13.194 -6.798 1.00 93.94 152 PHE A CA 1
ATOM 1201 C C . PHE A 1 152 ? -1.054 -14.391 -7.617 1.00 93.94 152 PHE A C 1
ATOM 1203 O O . PHE A 1 152 ? 0.032 -14.347 -8.189 1.00 93.94 152 PHE A O 1
ATOM 1210 N N . VAL A 1 153 ? -1.882 -15.430 -7.752 1.00 95.44 153 VAL A N 1
ATOM 1211 C CA . VAL A 1 153 ? -1.556 -16.609 -8.572 1.00 95.44 153 VAL A CA 1
ATOM 1212 C C . VAL A 1 153 ? -1.510 -16.271 -10.065 1.00 95.44 153 VAL A C 1
ATOM 1214 O O . VAL A 1 153 ? -0.692 -16.833 -10.785 1.00 95.44 153 VAL A O 1
ATOM 1217 N N . ILE A 1 154 ? -2.351 -15.349 -10.542 1.00 93.38 154 ILE A N 1
ATOM 1218 C CA . ILE A 1 154 ? -2.372 -14.913 -11.949 1.00 93.38 154 ILE A CA 1
ATOM 1219 C C . ILE A 1 154 ? -1.165 -14.032 -12.298 1.00 93.38 154 ILE A C 1
ATOM 1221 O O . ILE A 1 154 ? -0.739 -14.026 -13.454 1.00 93.38 154 ILE A O 1
ATOM 1225 N N . ALA A 1 155 ? -0.604 -13.301 -11.330 1.00 92.31 155 ALA A N 1
ATOM 1226 C CA . ALA A 1 155 ? 0.406 -12.275 -11.580 1.00 92.31 155 ALA A CA 1
ATOM 1227 C C . ALA A 1 155 ? 1.604 -12.741 -12.436 1.00 92.31 155 ALA A C 1
ATOM 1229 O O . ALA A 1 155 ? 1.903 -12.025 -13.390 1.00 92.31 155 ALA A O 1
ATOM 1230 N N . PRO A 1 156 ? 2.225 -13.923 -12.210 1.00 91.31 156 PRO A N 1
ATOM 1231 C CA . PRO A 1 156 ? 3.333 -14.421 -13.038 1.00 91.31 156 PRO A CA 1
ATOM 1232 C C . PRO A 1 156 ? 2.960 -14.711 -14.497 1.00 91.31 156 PRO A C 1
ATOM 1234 O O . PRO A 1 156 ? 3.832 -14.736 -15.358 1.00 91.31 156 PRO A O 1
ATOM 1237 N N . PHE A 1 157 ? 1.677 -14.949 -14.781 1.00 91.19 157 PHE A N 1
ATOM 1238 C CA . PHE A 1 157 ? 1.182 -15.275 -16.121 1.00 91.19 157 PHE A CA 1
ATOM 1239 C C . PHE A 1 157 ? 0.682 -14.037 -16.867 1.00 91.19 157 PHE A C 1
ATOM 1241 O O . PHE A 1 157 ? 0.818 -13.941 -18.084 1.00 91.19 157 PHE A O 1
ATOM 1248 N N . SER A 1 158 ? 0.062 -13.097 -16.149 1.00 90.25 158 SER A N 1
ATOM 1249 C CA . SER A 1 158 ? -0.410 -11.837 -16.716 1.00 90.25 158 SER A CA 1
ATOM 1250 C C . SER A 1 158 ? -0.584 -10.769 -15.640 1.00 90.25 158 SER A C 1
ATOM 1252 O O . SER A 1 158 ? -1.575 -10.751 -14.901 1.00 90.25 158 SER A O 1
ATOM 1254 N N . GLY A 1 159 ? 0.349 -9.814 -15.608 1.00 86.69 159 GLY A N 1
ATOM 1255 C CA . GLY A 1 159 ? 0.255 -8.657 -14.720 1.00 86.69 159 GLY A CA 1
ATOM 1256 C C . GLY A 1 159 ? -1.009 -7.822 -14.963 1.00 86.69 159 GLY A C 1
ATOM 1257 O O . GLY A 1 159 ? -1.666 -7.418 -14.008 1.00 86.69 159 GLY A O 1
ATOM 1258 N N . LEU A 1 160 ? -1.414 -7.637 -16.226 1.00 88.62 160 LEU A N 1
ATOM 1259 C CA . LEU A 1 160 ? -2.622 -6.879 -16.581 1.00 88.62 160 LEU A CA 1
ATOM 1260 C C . LEU A 1 160 ? -3.904 -7.530 -16.051 1.00 88.62 160 LEU A C 1
ATOM 1262 O O . LEU A 1 160 ? -4.754 -6.834 -15.498 1.00 88.62 160 LEU A O 1
ATOM 1266 N N . VAL A 1 161 ? -4.044 -8.854 -16.177 1.00 92.12 161 VAL A N 1
ATOM 1267 C CA . VAL A 1 161 ? -5.222 -9.560 -15.648 1.00 92.12 161 VAL A CA 1
ATOM 1268 C C . VAL A 1 161 ? -5.230 -9.513 -14.121 1.00 92.12 161 VAL A C 1
ATOM 1270 O O . VAL A 1 161 ? -6.276 -9.255 -13.531 1.00 92.12 161 VAL A O 1
ATOM 1273 N N . SER A 1 162 ? -4.071 -9.687 -13.476 1.00 92.19 162 SER A N 1
ATOM 1274 C CA . SER A 1 162 ? -3.941 -9.559 -12.018 1.00 92.19 162 SER A CA 1
ATOM 1275 C C . SER A 1 162 ? -4.398 -8.180 -11.520 1.00 92.19 162 SER A C 1
ATOM 1277 O O . SER A 1 162 ? -5.246 -8.090 -10.630 1.00 92.19 162 SER A O 1
ATOM 1279 N N . VAL A 1 163 ? -3.929 -7.101 -12.157 1.00 89.81 163 VAL A N 1
ATOM 1280 C CA . VAL A 1 163 ? -4.355 -5.727 -11.842 1.00 89.81 163 VAL A CA 1
ATOM 1281 C C . VAL A 1 163 ? -5.847 -5.526 -12.121 1.00 89.81 163 VAL A C 1
ATOM 1283 O O . VAL A 1 163 ? -6.542 -4.926 -11.303 1.00 89.81 163 VAL A O 1
ATOM 1286 N N . GLY A 1 164 ? -6.373 -6.072 -13.220 1.00 93.56 164 GLY A N 1
ATOM 1287 C CA . GLY A 1 164 ? -7.804 -6.026 -13.533 1.00 93.56 164 GLY A CA 1
ATOM 1288 C C . GLY A 1 164 ? -8.677 -6.655 -12.442 1.00 93.56 164 GLY A C 1
ATOM 1289 O O . GLY A 1 164 ? -9.694 -6.075 -12.062 1.00 93.56 164 GLY A O 1
ATOM 1290 N N . VAL A 1 165 ? -8.255 -7.792 -11.874 1.00 93.81 165 VAL A N 1
ATOM 1291 C CA . VAL A 1 165 ? -8.942 -8.423 -10.731 1.00 93.81 165 VAL A CA 1
ATOM 1292 C C . VAL A 1 165 ? -8.918 -7.506 -9.508 1.00 93.81 165 VAL A C 1
ATOM 1294 O O . VAL A 1 165 ? -9.954 -7.321 -8.872 1.00 93.81 165 VAL A O 1
ATOM 1297 N N . ILE A 1 166 ? -7.775 -6.891 -9.192 1.00 91.88 166 ILE A N 1
ATOM 1298 C CA . ILE A 1 166 ? -7.656 -5.959 -8.057 1.00 91.88 166 ILE A CA 1
ATOM 1299 C C . ILE A 1 166 ? -8.610 -4.769 -8.221 1.00 91.88 166 ILE A C 1
ATOM 1301 O O . ILE A 1 166 ? -9.335 -4.431 -7.285 1.00 91.88 166 ILE A O 1
ATOM 1305 N N . LEU A 1 167 ? -8.664 -4.168 -9.412 1.00 94.12 167 LEU A N 1
ATOM 1306 C CA . LEU A 1 167 ? -9.564 -3.048 -9.702 1.00 94.12 167 LEU A CA 1
ATOM 1307 C C . LEU A 1 167 ? -11.041 -3.452 -9.612 1.00 94.12 167 LEU A C 1
ATOM 1309 O O . LEU A 1 167 ? -11.850 -2.701 -9.070 1.00 94.12 167 LEU A O 1
ATOM 1313 N N . ALA A 1 168 ? -11.397 -4.650 -10.082 1.00 94.56 168 ALA A N 1
ATOM 1314 C CA . ALA A 1 168 ? -12.756 -5.171 -9.961 1.00 94.56 168 ALA A CA 1
ATOM 1315 C C . ALA A 1 168 ? -13.167 -5.377 -8.493 1.00 94.56 168 ALA A C 1
ATOM 1317 O O . ALA A 1 168 ? -14.288 -5.041 -8.110 1.00 94.56 168 ALA A O 1
ATOM 1318 N N . VAL A 1 169 ? -12.254 -5.872 -7.649 1.00 92.94 169 VAL A N 1
ATOM 1319 C CA . VAL A 1 169 ? -12.482 -5.992 -6.200 1.00 92.94 169 VAL A CA 1
ATOM 1320 C C . VAL A 1 169 ? -12.656 -4.615 -5.563 1.00 92.94 169 VAL A C 1
ATOM 1322 O O . VAL A 1 169 ? -13.587 -4.426 -4.781 1.00 92.94 169 VAL A O 1
ATOM 1325 N N . ALA A 1 170 ? -11.813 -3.642 -5.916 1.00 90.50 170 ALA A N 1
ATOM 1326 C CA . ALA A 1 170 ? -11.936 -2.273 -5.419 1.00 90.50 170 ALA A CA 1
ATOM 1327 C C . ALA A 1 170 ? -13.299 -1.657 -5.782 1.00 90.50 170 ALA A C 1
ATOM 1329 O O . ALA A 1 170 ? -13.967 -1.094 -4.916 1.00 90.50 170 ALA A O 1
ATOM 1330 N N . ALA A 1 171 ? -13.753 -1.834 -7.027 1.00 92.75 171 ALA A N 1
ATOM 1331 C CA . ALA A 1 171 ? -15.066 -1.377 -7.476 1.00 92.75 171 ALA A CA 1
ATOM 1332 C C . ALA A 1 171 ? -16.215 -2.074 -6.730 1.00 92.75 171 ALA A C 1
ATOM 1334 O O . ALA A 1 171 ? -17.148 -1.407 -6.286 1.00 92.75 171 ALA A O 1
ATOM 1335 N N . PHE A 1 172 ? -16.131 -3.396 -6.533 1.00 92.69 172 PHE A N 1
ATOM 1336 C CA . PHE A 1 172 ? -17.101 -4.145 -5.731 1.00 92.69 172 PHE A CA 1
ATOM 1337 C C . PHE A 1 172 ? -17.225 -3.556 -4.322 1.00 92.69 172 PHE A C 1
ATOM 1339 O O . PHE A 1 172 ? -18.332 -3.241 -3.887 1.00 92.69 172 PHE A O 1
ATOM 1346 N N . PHE A 1 173 ? -16.101 -3.339 -3.630 1.00 88.81 173 PHE A N 1
ATOM 1347 C CA . PHE A 1 173 ? -16.126 -2.774 -2.282 1.00 88.81 173 PHE A CA 1
ATOM 1348 C C . PHE A 1 173 ? -16.647 -1.337 -2.256 1.00 88.81 173 PHE A C 1
ATOM 1350 O O . PHE A 1 173 ? -17.464 -1.027 -1.392 1.00 88.81 173 PHE A O 1
ATOM 1357 N N . ALA A 1 174 ? -16.264 -0.498 -3.221 1.00 89.25 174 ALA A N 1
ATOM 1358 C CA . ALA A 1 174 ? -16.772 0.867 -3.337 1.00 89.25 174 ALA A CA 1
ATOM 1359 C C . ALA A 1 174 ? -18.302 0.904 -3.489 1.00 89.25 174 ALA A C 1
ATOM 1361 O O . ALA A 1 174 ? -18.969 1.646 -2.776 1.00 89.25 174 ALA A O 1
ATOM 1362 N N . VAL A 1 175 ? -18.868 0.055 -4.354 1.00 90.19 175 VAL A N 1
ATOM 1363 C CA . VAL A 1 175 ? -20.326 -0.050 -4.545 1.00 90.19 175 VAL A CA 1
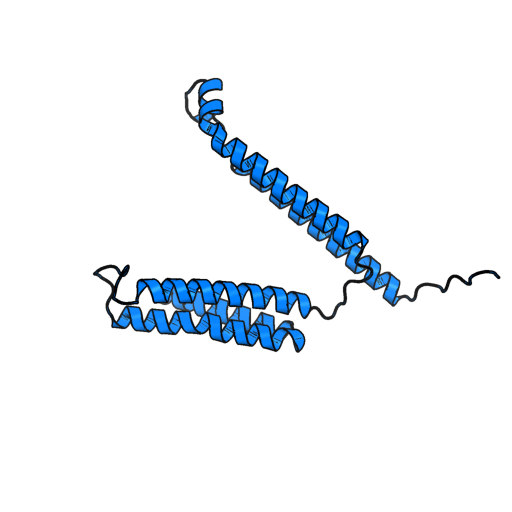ATOM 1364 C C . VAL A 1 175 ? -21.014 -0.592 -3.295 1.00 90.19 175 VAL A C 1
ATOM 1366 O O . VAL A 1 175 ? -22.051 -0.091 -2.878 1.00 90.1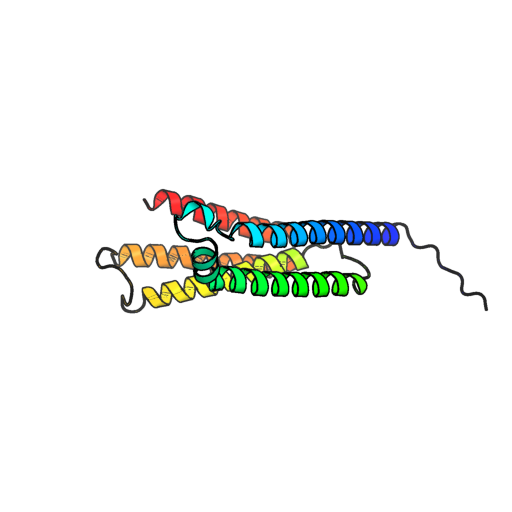9 175 VAL A O 1
ATOM 1369 N N . THR A 1 176 ? -20.453 -1.619 -2.661 1.00 84.75 176 THR A N 1
ATOM 1370 C CA . THR A 1 176 ? -21.071 -2.182 -1.452 1.00 84.75 176 THR A CA 1
ATOM 1371 C C . THR A 1 176 ? -20.991 -1.252 -0.241 1.00 84.75 176 THR A C 1
ATOM 1373 O O . THR A 1 176 ? -21.843 -1.346 0.635 1.00 84.75 176 THR A O 1
ATOM 1376 N N . ALA A 1 177 ? -20.000 -0.358 -0.187 1.00 79.06 177 ALA A N 1
ATOM 1377 C CA . ALA A 1 177 ? -19.874 0.630 0.878 1.00 79.06 177 ALA A CA 1
ATOM 1378 C C . ALA A 1 177 ? -20.950 1.721 0.779 1.00 79.06 177 ALA A C 1
ATOM 1380 O O . ALA A 1 177 ? -21.432 2.176 1.807 1.00 79.06 177 ALA A O 1
ATOM 1381 N N . THR A 1 178 ? -21.366 2.105 -0.432 1.00 78.81 178 THR A N 1
ATOM 1382 C CA . THR A 1 178 ? -22.379 3.156 -0.635 1.00 78.81 178 THR A CA 1
ATOM 1383 C C . THR A 1 178 ? -23.819 2.673 -0.470 1.00 78.81 178 THR A C 1
ATOM 1385 O O . THR A 1 178 ? -24.700 3.484 -0.226 1.00 78.81 178 THR A O 1
ATOM 1388 N N . ILE A 1 179 ? -24.072 1.367 -0.600 1.00 68.69 179 ILE A N 1
ATOM 1389 C CA . ILE A 1 179 ? -25.408 0.759 -0.430 1.00 68.69 179 ILE A CA 1
ATOM 1390 C C . ILE A 1 179 ? -25.678 0.383 1.045 1.00 68.69 179 ILE A C 1
ATOM 1392 O O . ILE A 1 179 ? -26.788 -0.003 1.400 1.00 68.69 179 ILE A O 1
ATOM 1396 N N . GLY A 1 180 ? -24.655 0.441 1.905 1.00 57.84 180 GLY A N 1
ATOM 1397 C CA . GLY A 1 180 ? -24.731 0.035 3.312 1.00 57.84 180 GLY A CA 1
ATOM 1398 C C . GLY A 1 180 ? -25.205 1.111 4.298 1.00 57.84 180 GLY A C 1
ATOM 1399 O O . GLY A 1 180 ? -25.330 0.781 5.479 1.00 57.84 180 GLY A O 1
ATOM 1400 N N . GLU A 1 181 ? -25.442 2.345 3.838 1.00 47.44 181 GLU A N 1
ATOM 1401 C CA . GLU A 1 181 ? -26.081 3.441 4.596 1.00 47.44 181 GLU A CA 1
ATOM 1402 C C . GLU A 1 181 ? -27.583 3.532 4.294 1.00 47.44 181 GLU A C 1
ATOM 1404 O O . GLU A 1 181 ? -28.351 3.795 5.249 1.00 47.44 181 GLU A O 1
#

pLDDT: mean 85.47, std 9.89, range [46.5, 96.25]

Foldseek 3Di:
DDPPPDPDDPVLVVQVVVLVVVLVVVVVVLVVVLVVLCVQQDDLVVVPDDNVVSVVVCVVSVVVSVVVNVVSVVVNVVVVVVSVVDSGDDPQCLVVQLVVLVVQLVVLVVVLVVLCVCPVVVNPPDPPQDPVNSVVVNVLSVCRNVLSVVLNVCSVVDSVVSVVSVVVNVVSVVVVVVVPD